Protein AF-X0TTW2-F1 (afdb_monomer_lite)

Foldseek 3Di:
DKEAPDVQKIKDKFQAKDWDDDPQKIKIARIKIKIWGWDWDDDPNDIFTKIKIKMKHFHQMDIDHDPPNPPFPWDKDDPDPRGIIIIIGIGGDDDDDDDPDDDYDDCPPPPNVVVSVVVPPPPPPPPPPPPPPPPPPPPPPPPPPPPPPDPDPVCVVPPDPDDDDDDDPDDDDDDDPPDDDDDDDDDDDPPDPDDDDDDDDDDDDDDDDDDDDDDDDDDDDDDPDPPPPDDDPVVVVVVVVVVVVVVVVVVVVVVVVVVPDDPDDD

Sequence (266 aa):
MSYQLSTGEHALVFEDGFSMSIVANRFSSNSAVVWLETVTTEYRGRVRIDYNATVYLQGEIRAERAKAAKATAVSESVIEEGESMVVRFAVTGEVFATADKREVADPRGLEIYQKASAAAAPVEPKFVVQPEALVPELEPEEIRPVVAKKPGLLERLFGPKKKKAPIEVAKAEKKVAVKKPKPAEKIIEPERKEARPEVVEPEEEVAVKRPGFIEKLFGVRKEKVEEKKAKPKKEVVRRRTEFVKAVERKRIEVARAEEKKPRFMY

Secondary structure (DSSP, 8-state):
-EEEEETTEEEEEESS-EEEEETTEEEEESEEEEEEEEEEEEETTEEEEEEEEEEEEESS-EEEE-TTGGGS-EEEEEEETTTEEEEEEEEES------S---B--GGGSHHHHHHHHHHS---------TT-----------------PPPTTTTTS---------------------PPPPPP----------PPP--PPP-------------S------------PPPHHHHHHHHHHHHHHHHHHHHHHHHHHHTS-----

Radius of gyration: 35.36 Å; chains: 1; bounding box: 60×78×104 Å

Organism: NCBI:txid412755

pLDDT: mean 77.94, std 18.51, range [40.47, 98.5]

Structure (mmCIF, N/CA/C/O backbone):
data_AF-X0TTW2-F1
#
_entry.id   AF-X0TTW2-F1
#
loop_
_atom_site.group_PDB
_atom_site.id
_atom_site.type_symbol
_atom_site.label_atom_id
_atom_site.label_alt_id
_atom_site.label_comp_id
_atom_site.label_asym_id
_atom_site.label_entity_id
_atom_site.label_seq_id
_atom_site.pdbx_PDB_ins_code
_atom_site.Cartn_x
_atom_site.Cartn_y
_atom_site.Cartn_z
_atom_site.occupancy
_atom_site.B_iso_or_equiv
_atom_site.auth_seq_id
_atom_site.auth_comp_id
_atom_site.auth_asym_id
_atom_site.auth_atom_id
_atom_site.pdbx_PDB_model_num
ATOM 1 N N . MET A 1 1 ? -6.433 -10.310 4.950 1.00 95.69 1 MET A N 1
ATOM 2 C CA . MET A 1 1 ? -6.555 -11.130 3.719 1.00 95.69 1 MET A CA 1
ATOM 3 C C . MET A 1 1 ? -5.482 -10.762 2.697 1.00 95.69 1 MET A C 1
ATOM 5 O O . MET A 1 1 ? -4.985 -9.643 2.729 1.00 95.69 1 MET A O 1
ATOM 9 N N . SER A 1 2 ? -5.123 -11.680 1.797 1.00 97.12 2 SER A N 1
ATOM 10 C CA . SER A 1 2 ? -4.218 -11.445 0.660 1.00 97.12 2 SER A CA 1
ATOM 11 C C . SER A 1 2 ? -4.804 -12.017 -0.629 1.00 97.12 2 SER A C 1
ATOM 13 O O . SER A 1 2 ? -5.237 -13.167 -0.625 1.00 97.12 2 SER A O 1
ATOM 15 N N . TYR A 1 3 ? -4.749 -11.271 -1.728 1.00 97.62 3 TYR A N 1
ATOM 16 C CA . TYR A 1 3 ? -5.270 -11.682 -3.030 1.00 97.62 3 TYR A CA 1
ATOM 17 C C . TYR A 1 3 ? -4.364 -11.203 -4.158 1.00 97.62 3 TYR A C 1
ATOM 19 O O . TYR A 1 3 ? -3.793 -10.117 -4.081 1.00 97.62 3 TYR A O 1
ATOM 27 N N . GLN A 1 4 ? -4.221 -12.006 -5.206 1.00 97.81 4 GLN A N 1
ATOM 28 C CA . GLN A 1 4 ? -3.487 -11.615 -6.403 1.00 97.81 4 GLN A CA 1
ATOM 29 C C . GLN A 1 4 ? -4.487 -11.107 -7.442 1.00 97.81 4 GLN A C 1
ATOM 31 O O . GLN A 1 4 ? -5.328 -11.869 -7.911 1.00 97.81 4 GLN A O 1
ATOM 36 N N . LEU A 1 5 ? -4.417 -9.817 -7.774 1.00 95.38 5 LEU A N 1
ATOM 37 C CA . LEU A 1 5 ? -5.342 -9.185 -8.719 1.00 95.38 5 LEU A CA 1
ATOM 38 C C . LEU A 1 5 ? -4.985 -9.532 -10.166 1.00 95.38 5 LEU A C 1
ATOM 40 O O . LEU A 1 5 ? -5.877 -9.780 -10.977 1.00 95.38 5 LEU A O 1
ATOM 44 N N . SER A 1 6 ? -3.687 -9.556 -10.466 1.00 95.44 6 SER A N 1
ATOM 45 C CA . SER A 1 6 ? -3.126 -9.895 -11.771 1.00 95.44 6 SER A CA 1
ATOM 46 C C . SER A 1 6 ? -1.660 -10.340 -11.620 1.00 95.44 6 SER A C 1
ATOM 48 O O . SER A 1 6 ? -1.149 -10.530 -10.510 1.00 95.44 6 SER A O 1
ATOM 50 N N . THR A 1 7 ? -0.952 -10.572 -12.725 1.00 95.06 7 THR A N 1
ATOM 51 C CA . THR A 1 7 ? 0.479 -10.899 -12.679 1.00 95.06 7 THR A CA 1
ATOM 52 C C . THR A 1 7 ? 1.281 -9.687 -12.206 1.00 95.06 7 THR A C 1
ATOM 54 O O . THR A 1 7 ? 1.415 -8.714 -12.935 1.00 95.06 7 THR A O 1
ATOM 57 N N . GLY A 1 8 ? 1.842 -9.768 -10.996 1.00 93.94 8 GLY A N 1
ATOM 58 C CA . GLY A 1 8 ? 2.633 -8.688 -10.400 1.00 93.94 8 GLY A CA 1
ATOM 59 C C . GLY A 1 8 ? 1.827 -7.715 -9.537 1.00 93.94 8 GLY A C 1
ATOM 60 O O . GLY A 1 8 ? 2.439 -6.876 -8.884 1.00 93.94 8 GLY A O 1
ATOM 61 N N . GLU A 1 9 ? 0.500 -7.850 -9.470 1.00 96.88 9 GLU A N 1
ATOM 62 C CA . GLU A 1 9 ? -0.359 -7.020 -8.621 1.00 96.88 9 GLU A CA 1
ATOM 63 C C . GLU A 1 9 ? -0.968 -7.823 -7.470 1.00 96.88 9 GLU A C 1
ATOM 65 O O . GLU A 1 9 ? -1.680 -8.815 -7.669 1.00 96.88 9 GLU A O 1
ATOM 70 N N . HIS A 1 10 ? -0.747 -7.349 -6.249 1.00 97.38 10 HIS A N 1
ATOM 71 C CA . HIS A 1 10 ? -1.259 -7.958 -5.029 1.00 97.38 10 HIS A CA 1
ATOM 72 C C . HIS A 1 10 ? -2.068 -6.952 -4.219 1.00 97.38 10 HIS A C 1
ATOM 74 O O . HIS A 1 10 ? -1.659 -5.807 -4.054 1.00 97.38 10 HIS A O 1
ATOM 80 N N . ALA A 1 11 ? -3.193 -7.403 -3.672 1.00 98.00 11 ALA A N 1
ATOM 81 C CA . ALA A 1 11 ? -3.989 -6.674 -2.698 1.00 98.00 11 ALA A CA 1
ATOM 82 C C . ALA A 1 11 ? -3.890 -7.356 -1.331 1.00 98.00 11 ALA A C 1
ATOM 84 O O . ALA A 1 11 ? -4.097 -8.566 -1.207 1.00 98.00 11 ALA A O 1
ATOM 85 N N . LEU A 1 12 ? -3.604 -6.576 -0.296 1.00 98.25 12 LEU A N 1
ATOM 86 C CA . LEU A 1 12 ? -3.624 -6.998 1.099 1.00 98.25 12 LEU A CA 1
ATOM 87 C C . LEU A 1 12 ? -4.662 -6.155 1.837 1.00 98.25 12 LEU A C 1
ATOM 89 O O . LEU A 1 12 ? -4.688 -4.937 1.689 1.00 98.25 12 LEU A O 1
ATOM 93 N N . VAL A 1 13 ? -5.507 -6.797 2.637 1.00 98.38 13 VAL A N 1
ATOM 94 C CA . VAL A 1 13 ? -6.531 -6.126 3.448 1.00 98.38 13 VAL A CA 1
ATOM 95 C C . VAL A 1 13 ? -6.287 -6.439 4.916 1.00 98.38 13 VAL A C 1
ATOM 97 O O . VAL A 1 13 ? -6.149 -7.610 5.284 1.00 98.38 13 VAL A O 1
ATOM 100 N N . PHE A 1 14 ? -6.244 -5.393 5.733 1.00 98.31 14 PHE A N 1
ATOM 101 C CA . PHE A 1 14 ? -6.059 -5.436 7.179 1.00 98.31 14 PHE A CA 1
ATOM 102 C C . PHE A 1 14 ? -7.273 -4.775 7.836 1.00 98.31 14 PHE A C 1
ATOM 104 O O . PHE A 1 14 ? -7.482 -3.578 7.660 1.00 98.31 14 PHE A O 1
ATOM 111 N N . GLU A 1 15 ? -8.084 -5.546 8.557 1.00 97.56 15 GLU A N 1
ATOM 112 C CA . GLU A 1 15 ? -9.345 -5.066 9.156 1.00 97.56 15 GLU A CA 1
ATOM 113 C C . GLU A 1 15 ? -9.190 -4.695 10.640 1.00 97.56 15 GLU A C 1
ATOM 115 O O . GLU A 1 15 ? -9.907 -3.828 11.128 1.00 97.56 15 GLU A O 1
ATOM 120 N N . ASP A 1 16 ? -8.207 -5.293 11.325 1.00 96.69 16 ASP A N 1
ATOM 121 C CA . ASP A 1 16 ? -8.027 -5.227 12.783 1.00 96.69 16 ASP A CA 1
ATOM 122 C C . ASP A 1 16 ? -6.699 -4.564 13.184 1.00 96.69 16 ASP A C 1
ATOM 124 O O . ASP A 1 16 ? -5.897 -5.086 13.960 1.00 96.69 16 ASP A O 1
ATOM 128 N N . GLY A 1 17 ? -6.452 -3.387 12.634 1.00 97.62 17 GLY A N 1
ATOM 129 C CA . GLY A 1 17 ? -5.263 -2.590 12.880 1.00 97.62 17 GLY A CA 1
ATOM 130 C C . GLY A 1 17 ? -4.224 -2.740 11.779 1.00 97.62 17 GLY A C 1
ATOM 131 O O . GLY A 1 17 ? -4.019 -3.799 11.186 1.00 97.62 17 GLY A O 1
ATOM 132 N N . PHE A 1 18 ? -3.534 -1.640 11.515 1.00 98.50 18 PHE A N 1
ATOM 133 C CA . PHE A 1 18 ? -2.452 -1.591 10.553 1.00 98.50 18 PHE A CA 1
ATOM 134 C C . PHE A 1 18 ? -1.364 -0.643 11.042 1.00 98.50 18 PHE A C 1
ATOM 136 O O . PHE A 1 18 ? -1.641 0.426 11.590 1.00 98.50 18 PHE A O 1
ATOM 143 N N . SER A 1 19 ? -0.108 -1.020 10.822 1.00 98.12 19 SER A N 1
ATOM 144 C CA . SER A 1 19 ? 1.019 -0.107 10.938 1.00 98.12 19 SER A CA 1
ATOM 145 C C . SER A 1 19 ? 2.020 -0.398 9.835 1.00 98.12 19 SER A C 1
ATOM 147 O O . SER A 1 19 ? 2.317 -1.554 9.546 1.00 98.12 19 SER A O 1
ATOM 149 N N . MET A 1 20 ? 2.560 0.661 9.242 1.00 97.06 20 MET A N 1
ATOM 150 C CA . MET A 1 20 ? 3.655 0.574 8.287 1.00 97.06 20 MET A CA 1
ATOM 151 C C . MET A 1 20 ? 4.749 1.569 8.635 1.00 97.06 20 MET A C 1
ATOM 153 O O . MET A 1 20 ? 4.483 2.648 9.170 1.00 97.06 20 MET A O 1
ATOM 157 N N . SER A 1 21 ? 5.972 1.211 8.267 1.00 95.50 21 SER A N 1
ATOM 158 C CA . SER A 1 21 ? 7.145 2.067 8.379 1.00 95.50 21 SER A CA 1
ATOM 159 C C . SER A 1 21 ? 7.838 2.123 7.027 1.00 95.50 21 SER A C 1
ATOM 161 O O . SER A 1 21 ? 8.146 1.088 6.441 1.00 95.50 21 SER A O 1
ATOM 163 N N . ILE A 1 22 ? 8.087 3.332 6.535 1.00 92.69 22 ILE A N 1
ATOM 164 C CA . ILE A 1 22 ? 8.769 3.590 5.267 1.00 92.69 22 ILE A CA 1
ATOM 165 C C . ILE A 1 22 ? 9.910 4.546 5.571 1.00 92.69 22 ILE A C 1
ATOM 167 O O . ILE A 1 22 ? 9.690 5.726 5.853 1.00 92.69 22 ILE A O 1
ATOM 171 N N . VAL A 1 23 ? 11.139 4.033 5.523 1.00 89.62 23 VAL A N 1
ATOM 172 C CA . VAL A 1 23 ? 12.340 4.776 5.925 1.00 89.62 23 VAL A CA 1
ATOM 173 C C . VAL A 1 23 ? 12.180 5.300 7.362 1.00 89.62 23 VAL A C 1
ATOM 175 O O . VAL A 1 23 ? 12.263 4.520 8.304 1.00 89.62 23 VAL A O 1
ATOM 178 N N . ALA A 1 24 ? 11.912 6.595 7.540 1.00 90.00 24 ALA A N 1
ATOM 179 C CA . ALA A 1 24 ? 11.732 7.248 8.835 1.00 90.00 24 ALA A CA 1
ATOM 180 C C . ALA A 1 24 ? 10.322 7.852 9.005 1.00 90.00 24 ALA A C 1
ATOM 182 O O . ALA A 1 24 ? 10.109 8.698 9.873 1.00 90.00 24 ALA A O 1
ATOM 183 N N . ASN A 1 25 ? 9.375 7.435 8.160 1.00 93.19 25 ASN A N 1
ATOM 184 C CA . ASN A 1 25 ? 7.958 7.750 8.285 1.00 93.19 25 ASN A CA 1
ATOM 185 C C . ASN A 1 25 ? 7.219 6.525 8.815 1.00 93.19 25 ASN A C 1
ATOM 187 O O .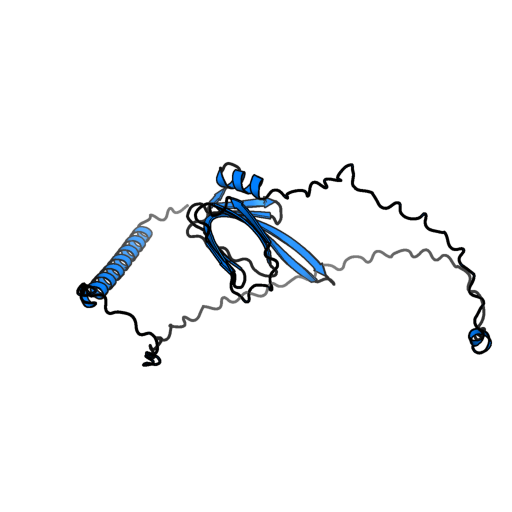 ASN A 1 25 ? 7.445 5.412 8.337 1.00 93.19 25 ASN A O 1
ATOM 191 N N . ARG A 1 26 ? 6.319 6.731 9.771 1.00 96.06 26 ARG A N 1
ATOM 192 C CA . ARG A 1 26 ? 5.462 5.682 10.315 1.00 96.06 26 ARG A CA 1
ATOM 193 C C . ARG A 1 26 ? 4.007 6.086 10.175 1.00 96.06 26 ARG A C 1
ATOM 195 O O . ARG A 1 26 ? 3.646 7.224 10.458 1.00 96.06 26 ARG A O 1
ATOM 202 N N . PHE A 1 27 ? 3.183 5.131 9.778 1.00 97.12 27 PHE A N 1
ATOM 203 C CA . PHE A 1 27 ? 1.742 5.289 9.688 1.00 97.12 27 PHE A CA 1
ATOM 204 C C . PHE A 1 27 ? 1.062 4.182 10.489 1.00 97.12 27 PHE A C 1
ATOM 206 O O . PHE A 1 27 ? 1.568 3.056 10.572 1.00 97.12 27 PHE A O 1
ATOM 213 N N . SER A 1 28 ? -0.084 4.495 11.077 1.00 98.12 28 SER A N 1
ATOM 214 C CA . SER A 1 28 ? -0.977 3.509 11.676 1.00 98.12 28 SER A CA 1
ATOM 215 C C . SER A 1 28 ? -2.433 3.898 11.483 1.00 98.12 28 SER A C 1
ATOM 217 O O . SER A 1 28 ? -2.742 5.088 11.433 1.00 98.12 28 SER A O 1
ATOM 219 N N . SER A 1 29 ? -3.305 2.899 11.408 1.00 98.44 29 SER A N 1
ATOM 220 C CA . SER A 1 29 ? -4.757 3.058 11.296 1.00 98.44 29 SER A CA 1
ATOM 221 C C . SER A 1 29 ? -5.487 1.849 11.886 1.00 98.44 29 SER A C 1
ATOM 223 O O . SER A 1 29 ? -4.871 0.822 12.186 1.00 98.44 29 SER A O 1
ATOM 225 N N . ASN A 1 30 ? -6.810 1.951 12.034 1.00 98.31 30 ASN A N 1
ATOM 226 C CA . ASN A 1 30 ? -7.651 0.816 12.423 1.00 98.31 30 ASN A CA 1
ATOM 227 C C . ASN A 1 30 ? -7.747 -0.221 11.312 1.00 98.31 30 ASN A C 1
ATOM 229 O O . ASN A 1 30 ? -7.915 -1.394 11.593 1.00 98.31 30 ASN A O 1
ATOM 233 N N . SER A 1 31 ? -7.676 0.199 10.056 1.00 98.31 31 SER A N 1
ATOM 234 C CA . SER A 1 31 ? -7.774 -0.711 8.925 1.00 98.31 31 SER A CA 1
ATOM 235 C C . SER A 1 31 ? -7.051 -0.134 7.716 1.00 98.31 31 SER A C 1
ATOM 237 O O . SER A 1 31 ? -6.813 1.080 7.637 1.00 98.31 31 SER A O 1
ATOM 239 N N . ALA A 1 32 ? -6.632 -1.007 6.807 1.00 98.50 32 ALA A N 1
ATOM 240 C CA . ALA A 1 32 ? -5.908 -0.609 5.615 1.00 98.50 32 ALA A CA 1
ATOM 241 C C . ALA A 1 32 ? -6.113 -1.569 4.445 1.00 98.50 32 ALA A C 1
ATOM 243 O O . ALA A 1 32 ? -6.292 -2.776 4.617 1.00 98.50 32 ALA A O 1
ATOM 244 N N . VAL A 1 33 ? -5.995 -1.020 3.240 1.00 98.50 33 VAL A N 1
ATOM 245 C CA . VAL A 1 33 ? -5.879 -1.778 1.994 1.00 98.50 33 VAL A CA 1
ATOM 246 C C . VAL A 1 33 ? -4.570 -1.386 1.333 1.00 98.50 33 VAL A C 1
ATOM 248 O O . VAL A 1 33 ? -4.307 -0.206 1.117 1.00 98.50 33 VAL A O 1
ATOM 251 N N . VAL A 1 34 ? -3.741 -2.375 1.027 1.00 98.25 34 VAL A N 1
ATOM 252 C CA . VAL A 1 34 ? -2.435 -2.197 0.397 1.00 98.25 34 VAL A CA 1
ATOM 253 C C . VAL A 1 34 ? -2.476 -2.848 -0.975 1.00 98.25 34 VAL A C 1
ATOM 255 O O . VAL A 1 34 ? -2.683 -4.055 -1.075 1.00 98.25 34 VAL A O 1
ATOM 258 N N . TRP A 1 35 ? -2.229 -2.068 -2.019 1.00 98.19 35 TRP A N 1
ATOM 259 C CA . TRP A 1 35 ? -1.921 -2.571 -3.350 1.00 98.19 35 TRP A CA 1
ATOM 260 C C . TRP A 1 35 ? -0.423 -2.496 -3.590 1.00 98.19 35 TRP A C 1
ATOM 262 O O . TRP A 1 35 ? 0.189 -1.447 -3.388 1.00 98.19 35 TRP A O 1
ATOM 272 N N . LEU A 1 36 ? 0.148 -3.612 -4.025 1.00 97.31 36 LEU A N 1
ATOM 273 C CA . LEU A 1 36 ? 1.534 -3.726 -4.453 1.00 97.31 36 LEU A CA 1
ATOM 274 C C . LEU A 1 36 ? 1.544 -4.077 -5.932 1.00 97.31 36 LEU A C 1
ATOM 276 O O . LEU A 1 36 ? 1.051 -5.137 -6.311 1.00 97.31 36 LEU A O 1
ATOM 280 N N . GLU A 1 37 ? 2.117 -3.202 -6.741 1.00 97.38 37 GLU A N 1
ATOM 281 C CA . GLU A 1 37 ? 2.370 -3.426 -8.159 1.00 97.38 37 GLU A CA 1
ATOM 282 C C . GLU A 1 37 ? 3.874 -3.639 -8.362 1.00 97.38 37 GLU A C 1
ATOM 284 O O . GLU A 1 37 ? 4.706 -2.838 -7.931 1.00 97.38 37 GLU A O 1
ATOM 289 N N . THR A 1 38 ? 4.218 -4.745 -9.009 1.00 96.56 38 THR A N 1
ATOM 290 C CA . THR A 1 38 ? 5.594 -5.123 -9.330 1.00 96.56 38 THR A CA 1
ATOM 291 C C . THR A 1 38 ? 6.017 -4.439 -10.622 1.00 96.56 38 THR A C 1
ATOM 293 O O . THR A 1 38 ? 5.489 -4.737 -11.692 1.00 96.56 38 THR A O 1
ATOM 296 N N . VAL A 1 39 ? 7.027 -3.578 -10.550 1.00 95.50 39 VAL A N 1
ATOM 297 C CA . VAL A 1 39 ? 7.613 -2.912 -11.714 1.00 95.50 39 VAL A CA 1
ATOM 298 C C . VAL A 1 39 ? 8.934 -3.589 -12.047 1.00 95.50 39 VAL A C 1
ATOM 300 O O . VAL A 1 39 ? 9.919 -3.478 -11.318 1.00 95.50 39 VAL A O 1
ATOM 303 N N . THR A 1 40 ? 8.967 -4.303 -13.169 1.00 94.81 40 THR A N 1
ATOM 304 C CA . THR A 1 40 ? 10.195 -4.939 -13.656 1.00 94.81 40 THR A CA 1
ATOM 305 C C . THR A 1 40 ? 10.880 -4.020 -14.658 1.00 94.81 40 THR A C 1
ATOM 307 O O . THR A 1 40 ? 10.318 -3.712 -15.707 1.00 94.81 40 THR A O 1
ATOM 310 N N . THR A 1 41 ? 12.101 -3.587 -14.353 1.00 94.00 41 THR A N 1
ATOM 311 C CA . THR A 1 41 ? 12.917 -2.770 -15.257 1.00 94.00 41 THR A CA 1
ATOM 312 C C . THR A 1 41 ? 14.148 -3.549 -15.702 1.00 94.00 41 THR A C 1
ATOM 314 O O . THR A 1 41 ? 14.854 -4.143 -14.891 1.00 94.00 41 THR A O 1
ATOM 317 N N . GLU A 1 42 ? 14.425 -3.564 -17.005 1.00 95.56 42 GLU A N 1
ATOM 318 C CA . GLU A 1 42 ? 15.664 -4.124 -17.540 1.00 95.56 42 GLU A CA 1
ATOM 319 C C . GLU A 1 42 ? 16.596 -2.988 -17.962 1.00 95.56 42 GLU A C 1
ATOM 321 O O . GLU A 1 42 ? 16.254 -2.155 -18.802 1.00 95.56 42 GLU A O 1
ATOM 326 N N . TYR A 1 43 ? 17.802 -2.956 -17.397 1.00 93.25 43 TYR A N 1
ATOM 327 C CA . TYR A 1 43 ? 18.824 -1.993 -17.783 1.00 93.25 43 TYR A CA 1
ATOM 328 C C . TYR A 1 43 ? 20.167 -2.685 -17.979 1.00 93.25 43 TYR A C 1
ATOM 330 O O . TYR A 1 43 ? 20.734 -3.265 -17.051 1.00 93.25 43 TYR A O 1
ATOM 338 N N . ARG A 1 44 ? 20.697 -2.606 -19.207 1.00 95.44 44 ARG A N 1
ATOM 339 C CA . ARG A 1 44 ? 21.975 -3.227 -19.605 1.00 95.44 44 ARG A CA 1
ATOM 340 C C . ARG A 1 44 ? 22.035 -4.731 -19.279 1.00 95.44 44 ARG A C 1
ATOM 342 O O . ARG A 1 44 ? 23.038 -5.206 -18.748 1.00 95.44 44 ARG A O 1
ATOM 349 N N . GLY A 1 45 ? 20.954 -5.460 -19.569 1.00 95.88 45 GLY A N 1
ATOM 350 C CA . GLY A 1 45 ? 20.855 -6.906 -19.329 1.00 95.88 45 GLY A CA 1
ATOM 351 C C . GLY A 1 45 ? 20.732 -7.299 -17.855 1.00 95.88 45 GLY A C 1
ATOM 352 O O . GLY A 1 45 ? 20.916 -8.464 -17.514 1.00 95.88 45 GLY A O 1
ATOM 353 N N . ARG A 1 46 ? 20.472 -6.337 -16.959 1.00 95.62 46 ARG A N 1
ATOM 354 C CA . ARG A 1 46 ? 20.156 -6.595 -15.552 1.00 95.62 46 ARG A CA 1
ATOM 355 C C . ARG A 1 46 ? 18.689 -6.293 -15.320 1.00 95.62 46 ARG A C 1
ATOM 357 O O . ARG A 1 46 ? 18.252 -5.172 -15.570 1.00 95.62 46 ARG A O 1
ATOM 364 N N . VAL A 1 47 ? 17.965 -7.288 -14.825 1.00 95.00 47 VAL A N 1
ATOM 365 C CA . VAL A 1 47 ? 16.574 -7.147 -14.401 1.00 95.00 47 VAL A CA 1
ATOM 366 C C . VAL A 1 47 ? 16.559 -6.657 -12.956 1.00 95.00 47 VAL A C 1
ATOM 368 O O . VAL A 1 47 ? 17.198 -7.252 -12.088 1.00 95.00 47 VAL A O 1
ATOM 371 N N . ARG A 1 48 ? 15.848 -5.561 -12.706 1.00 93.31 48 ARG A N 1
ATOM 372 C CA . ARG A 1 48 ? 15.565 -5.010 -11.383 1.00 93.31 48 ARG A CA 1
ATOM 373 C C . ARG A 1 48 ? 14.063 -5.080 -11.145 1.00 93.31 48 ARG A C 1
ATOM 375 O O . ARG A 1 48 ? 13.278 -4.759 -12.033 1.00 93.31 48 ARG A O 1
ATOM 382 N N . ILE A 1 49 ? 13.690 -5.495 -9.942 1.00 92.94 49 ILE A N 1
ATOM 383 C CA . ILE A 1 49 ? 12.307 -5.500 -9.481 1.00 92.94 49 ILE A CA 1
ATOM 384 C C . ILE A 1 49 ? 12.167 -4.365 -8.473 1.00 92.94 49 ILE A C 1
ATOM 386 O O . ILE A 1 49 ? 12.864 -4.347 -7.458 1.00 92.94 49 ILE A O 1
ATOM 390 N N . ASP A 1 50 ? 11.285 -3.430 -8.783 1.00 95.00 50 ASP A N 1
ATOM 391 C CA . ASP A 1 50 ? 10.856 -2.358 -7.898 1.00 95.00 50 ASP A CA 1
ATOM 392 C C . ASP A 1 50 ? 9.353 -2.524 -7.617 1.00 95.00 50 ASP A C 1
ATOM 394 O O . ASP A 1 50 ? 8.662 -3.290 -8.293 1.00 95.00 50 ASP A O 1
ATOM 398 N N . TYR A 1 51 ? 8.839 -1.822 -6.610 1.00 95.56 51 TYR A N 1
ATOM 399 C CA . TYR A 1 51 ? 7.437 -1.914 -6.210 1.00 95.56 51 TYR A CA 1
ATOM 400 C C . TYR A 1 51 ? 6.798 -0.534 -6.138 1.00 95.56 51 TYR A C 1
ATOM 402 O O . TYR A 1 51 ? 7.327 0.361 -5.476 1.00 95.56 51 TYR A O 1
ATOM 410 N N . ASN A 1 52 ? 5.624 -0.390 -6.743 1.00 96.38 52 ASN A N 1
ATOM 411 C CA . ASN A 1 52 ? 4.719 0.716 -6.465 1.00 96.38 52 ASN A CA 1
ATOM 412 C C . ASN A 1 52 ? 3.724 0.261 -5.399 1.00 96.38 52 ASN A C 1
ATOM 414 O O . ASN A 1 52 ? 2.980 -0.700 -5.596 1.00 96.38 52 ASN A O 1
ATOM 418 N N . ALA A 1 53 ? 3.707 0.952 -4.266 1.00 96.50 53 ALA A N 1
ATOM 419 C CA . ALA A 1 53 ? 2.767 0.697 -3.190 1.00 96.50 53 ALA A CA 1
ATOM 420 C C . ALA A 1 53 ? 1.728 1.819 -3.128 1.00 96.50 53 ALA A C 1
ATOM 422 O O . ALA A 1 53 ? 2.072 3.002 -3.055 1.00 96.50 53 ALA A O 1
ATOM 423 N N . THR A 1 54 ? 0.454 1.436 -3.119 1.00 97.62 54 THR A N 1
ATOM 424 C CA . THR A 1 54 ? -0.666 2.323 -2.790 1.00 97.62 54 THR A CA 1
ATOM 425 C C . THR A 1 54 ? -1.340 1.787 -1.541 1.00 97.62 54 THR A C 1
ATOM 427 O O . THR A 1 54 ? -1.748 0.632 -1.502 1.00 97.62 54 THR A O 1
ATOM 430 N N . VAL A 1 55 ? -1.447 2.612 -0.507 1.00 98.00 55 VAL A N 1
ATOM 431 C CA . VAL A 1 55 ? -1.999 2.229 0.790 1.00 98.00 55 VAL A CA 1
ATOM 432 C C . VAL A 1 55 ? -3.151 3.154 1.121 1.00 98.00 55 VAL A C 1
ATOM 434 O O . VAL A 1 55 ? -2.950 4.347 1.318 1.00 98.00 55 VAL A O 1
ATOM 437 N N . TYR A 1 56 ? -4.353 2.605 1.195 1.00 98.44 56 TYR A N 1
ATOM 438 C CA . TYR A 1 56 ? -5.506 3.282 1.766 1.00 98.44 56 TYR A CA 1
ATOM 439 C C . TYR A 1 56 ? -5.576 2.967 3.258 1.00 98.44 56 TYR A C 1
ATOM 441 O O . TYR A 1 56 ? -5.536 1.802 3.649 1.00 98.44 56 TYR A O 1
ATOM 449 N N . LEU A 1 57 ? -5.674 4.003 4.079 1.00 98.38 57 LEU A N 1
ATOM 450 C CA . LEU A 1 57 ? -5.788 3.935 5.529 1.00 98.38 57 LEU A CA 1
ATOM 451 C C . LEU A 1 57 ? -7.173 4.434 5.925 1.00 98.38 57 LEU A C 1
ATOM 453 O O . LEU A 1 57 ? -7.612 5.463 5.413 1.00 98.38 57 LEU A O 1
ATOM 457 N N . GLN A 1 58 ? -7.829 3.733 6.848 1.00 98.38 58 GLN A N 1
ATOM 458 C CA . GLN A 1 58 ? -9.138 4.114 7.370 1.00 98.38 58 GLN A CA 1
ATOM 459 C C . GLN A 1 58 ? -9.223 3.947 8.893 1.00 98.38 58 GLN A C 1
ATOM 461 O O . GLN A 1 58 ? -8.713 2.971 9.459 1.00 98.38 58 GLN A O 1
ATOM 466 N N . GLY A 1 59 ? -9.913 4.883 9.545 1.00 97.25 59 GLY A N 1
ATOM 467 C CA . GLY A 1 59 ? -10.103 4.949 10.993 1.00 97.25 59 GLY A CA 1
ATOM 468 C C . GLY A 1 59 ? -9.173 5.972 11.636 1.00 97.25 59 GLY A C 1
ATOM 469 O O . GLY A 1 59 ? -8.854 6.978 11.021 1.00 97.25 59 GLY A O 1
ATOM 470 N N . GLU A 1 60 ? -8.719 5.718 12.862 1.00 97.25 60 GLU A N 1
ATOM 471 C CA . GLU A 1 60 ? -7.833 6.621 13.598 1.00 97.25 60 GLU A CA 1
ATOM 472 C C . GLU A 1 60 ? -6.432 6.633 12.970 1.00 97.25 60 GLU A C 1
ATOM 474 O O . GLU A 1 60 ? -5.570 5.803 13.277 1.00 97.25 60 GLU A O 1
ATOM 479 N N . ILE A 1 61 ? -6.204 7.581 12.065 1.00 97.44 61 ILE A N 1
ATOM 480 C CA . ILE A 1 61 ? -4.938 7.696 11.348 1.00 97.44 61 ILE A CA 1
ATOM 481 C C . ILE A 1 61 ? -3.932 8.465 12.197 1.00 97.44 61 ILE A C 1
ATOM 483 O O . ILE A 1 61 ? -4.156 9.608 12.594 1.00 97.44 61 ILE A O 1
ATOM 487 N N . ARG A 1 62 ? -2.762 7.861 12.410 1.00 97.00 62 ARG A N 1
ATOM 488 C CA . ARG A 1 62 ? -1.597 8.545 12.983 1.00 97.00 62 ARG A CA 1
ATOM 489 C C . ARG A 1 62 ? -0.441 8.470 12.002 1.00 97.00 62 ARG A C 1
ATOM 491 O O . ARG A 1 62 ? -0.083 7.387 11.542 1.00 97.00 62 ARG A O 1
ATOM 498 N N . ALA A 1 63 ? 0.139 9.625 11.697 1.00 94.94 63 ALA A N 1
ATOM 499 C CA . ALA A 1 63 ? 1.296 9.753 10.824 1.00 94.94 63 ALA A CA 1
ATOM 500 C C . ALA A 1 63 ? 2.433 10.445 11.583 1.00 94.94 63 ALA A C 1
ATOM 502 O O . ALA A 1 63 ? 2.322 11.599 11.995 1.00 94.94 63 ALA A O 1
ATOM 503 N N . GLU A 1 64 ? 3.542 9.735 11.760 1.00 94.62 64 GLU A N 1
ATOM 504 C CA . GLU A 1 64 ? 4.765 10.255 12.360 1.00 94.62 64 GLU A CA 1
ATOM 505 C C . GLU A 1 64 ? 5.806 10.431 11.255 1.00 94.62 64 GLU A C 1
ATOM 507 O O . GLU A 1 64 ? 6.282 9.459 10.667 1.00 94.62 64 GLU A O 1
ATOM 512 N N . ARG A 1 65 ? 6.174 11.682 10.963 1.00 91.50 65 ARG A N 1
ATOM 513 C CA . ARG A 1 65 ? 7.212 12.003 9.977 1.00 91.50 65 ARG A CA 1
ATOM 514 C C . ARG A 1 65 ? 8.474 12.488 10.676 1.00 91.50 65 ARG A C 1
ATOM 516 O O . ARG A 1 65 ? 8.453 13.502 11.378 1.00 91.50 65 ARG A O 1
ATOM 523 N N . ALA A 1 66 ? 9.601 11.819 10.450 1.00 87.88 66 ALA A N 1
ATOM 524 C CA . ALA A 1 66 ? 10.879 12.324 10.935 1.00 87.88 66 ALA A CA 1
ATOM 525 C C . ALA A 1 66 ? 11.323 13.557 10.128 1.00 87.88 66 ALA A C 1
ATOM 527 O O . ALA A 1 66 ? 11.213 13.596 8.903 1.00 87.88 66 ALA A O 1
ATOM 528 N N . LYS A 1 67 ? 11.923 14.553 10.797 1.00 82.38 67 LYS A N 1
ATOM 529 C CA . LYS A 1 67 ? 12.445 15.776 10.146 1.00 82.38 67 LYS A CA 1
ATOM 530 C C . LYS A 1 67 ? 13.437 15.487 9.006 1.00 82.38 67 LYS A C 1
ATOM 532 O O . LYS A 1 67 ? 13.533 16.274 8.069 1.00 82.38 67 LYS A O 1
ATOM 537 N N . ALA A 1 68 ? 14.153 14.364 9.087 1.00 78.62 68 ALA A N 1
ATOM 538 C CA . ALA A 1 68 ? 15.132 13.922 8.095 1.00 78.62 68 ALA A CA 1
ATOM 539 C C . ALA A 1 68 ? 14.524 13.124 6.919 1.00 78.62 68 ALA A C 1
ATOM 541 O O . ALA A 1 68 ? 15.227 12.831 5.958 1.00 78.62 68 ALA A O 1
ATOM 542 N N . ALA A 1 69 ? 13.230 12.786 6.951 1.00 69.94 69 ALA A N 1
ATOM 543 C CA . ALA A 1 69 ? 12.601 11.861 6.002 1.00 69.94 69 ALA A CA 1
ATOM 544 C C . ALA A 1 69 ? 12.214 12.474 4.639 1.00 69.94 69 ALA A C 1
ATOM 546 O O . ALA A 1 69 ? 11.558 11.813 3.837 1.00 69.94 69 ALA A O 1
ATOM 547 N N . LYS A 1 70 ? 12.639 13.710 4.333 1.00 69.00 70 LYS A N 1
ATOM 548 C CA . LYS A 1 70 ? 12.319 14.399 3.063 1.00 69.00 70 LYS A CA 1
ATOM 549 C C . LYS A 1 70 ? 12.875 13.709 1.808 1.00 69.00 70 LYS A C 1
ATOM 551 O O . LYS A 1 70 ? 12.515 14.096 0.705 1.00 69.00 70 LYS A O 1
ATOM 556 N N . ALA A 1 71 ? 13.763 12.727 1.962 1.00 60.19 71 ALA A N 1
ATOM 557 C CA . ALA A 1 71 ? 14.470 12.095 0.851 1.00 60.19 71 ALA A CA 1
ATOM 558 C C . ALA A 1 71 ? 13.629 11.096 0.033 1.00 60.19 71 ALA A C 1
ATOM 560 O O . ALA A 1 71 ? 14.074 10.689 -1.036 1.00 60.19 71 ALA A O 1
ATOM 561 N N . THR A 1 72 ? 12.438 10.698 0.495 1.00 67.19 72 THR A N 1
ATOM 562 C CA . THR A 1 72 ? 11.637 9.665 -0.189 1.00 67.19 72 THR A CA 1
ATOM 563 C C . THR A 1 72 ? 10.392 10.281 -0.809 1.00 67.19 72 THR A C 1
ATOM 565 O O . THR A 1 72 ? 9.683 11.035 -0.143 1.00 67.19 72 THR A O 1
ATOM 568 N N . ALA A 1 73 ? 10.115 9.945 -2.070 1.00 83.38 73 ALA A N 1
ATOM 569 C CA . ALA A 1 73 ? 8.909 10.354 -2.784 1.00 83.38 73 ALA A CA 1
ATOM 570 C C . ALA A 1 73 ? 7.681 9.603 -2.236 1.00 83.38 73 ALA A C 1
ATOM 572 O O . ALA A 1 73 ? 7.187 8.653 -2.840 1.00 83.38 73 ALA A O 1
ATOM 573 N N . VAL A 1 74 ? 7.228 10.007 -1.050 1.00 91.56 74 VAL A N 1
ATOM 574 C CA . VAL A 1 74 ? 5.947 9.595 -0.476 1.00 91.56 74 VAL A CA 1
ATOM 575 C C . VAL A 1 74 ? 4.931 10.674 -0.827 1.00 91.56 74 VAL A C 1
ATOM 577 O O . VAL A 1 74 ? 5.097 11.836 -0.458 1.00 91.56 74 VAL A O 1
ATOM 580 N N . SER A 1 75 ? 3.897 10.296 -1.569 1.00 91.88 75 SER A N 1
ATOM 581 C CA . SER A 1 75 ? 2.752 11.143 -1.882 1.00 91.88 75 SER A CA 1
ATOM 582 C C . SER A 1 75 ? 1.602 10.770 -0.956 1.00 91.88 75 SER A C 1
ATOM 584 O O . SER A 1 75 ? 1.246 9.600 -0.841 1.00 91.88 75 SER A O 1
ATOM 586 N N . GLU A 1 76 ? 1.033 11.761 -0.281 1.00 92.94 76 GLU A N 1
ATOM 587 C CA . GLU A 1 76 ? -0.102 11.581 0.620 1.00 92.94 76 GLU A CA 1
ATOM 588 C C . GLU A 1 76 ? -1.277 12.407 0.106 1.00 92.94 76 GLU A C 1
ATOM 590 O O . GLU A 1 76 ? -1.125 13.581 -0.231 1.00 92.94 76 GLU A O 1
ATOM 595 N N . SER A 1 77 ? -2.448 11.784 0.044 1.00 92.50 77 SER A N 1
ATOM 596 C CA . SER A 1 77 ? -3.711 12.424 -0.295 1.00 92.50 77 SER A CA 1
ATOM 597 C C . SER A 1 77 ? -4.688 12.160 0.841 1.00 92.50 77 SER A C 1
ATOM 599 O O . SER A 1 77 ? -5.099 11.022 1.073 1.00 92.50 77 SER A O 1
ATOM 601 N N . VAL A 1 78 ? -5.001 13.214 1.592 1.00 93.62 78 VAL A N 1
ATOM 602 C CA . VAL A 1 78 ? -6.019 13.175 2.644 1.00 93.62 78 VAL A CA 1
ATOM 603 C C . VAL A 1 78 ? -7.379 13.272 1.965 1.00 93.62 78 VAL A C 1
ATOM 605 O O . VAL A 1 78 ? -7.611 14.207 1.199 1.00 93.62 78 VAL A O 1
ATOM 608 N N . ILE A 1 79 ? -8.243 12.292 2.217 1.00 91.38 79 ILE A N 1
ATOM 609 C CA . ILE A 1 79 ? -9.604 12.255 1.666 1.00 91.38 79 ILE A CA 1
ATOM 610 C C . ILE A 1 79 ? -10.555 12.873 2.680 1.00 91.38 79 ILE A C 1
ATOM 612 O O . ILE A 1 79 ? -11.290 13.799 2.353 1.00 91.38 79 ILE A O 1
ATOM 616 N N . GLU A 1 80 ? -10.468 12.399 3.921 1.00 90.31 80 GLU A N 1
ATOM 617 C CA . GLU A 1 80 ? -11.203 12.921 5.064 1.00 90.31 80 GLU A CA 1
ATOM 618 C C . GLU A 1 80 ? -10.245 13.054 6.245 1.00 90.31 80 GLU A C 1
ATOM 620 O O . GLU A 1 80 ? -9.548 12.103 6.615 1.00 90.31 80 GLU A O 1
ATOM 625 N N . GLU A 1 81 ? -10.151 14.265 6.793 1.00 86.50 81 GLU A N 1
ATOM 626 C CA . GLU A 1 81 ? -9.141 14.608 7.789 1.00 86.50 81 GLU A CA 1
ATOM 627 C C . GLU A 1 81 ? -9.279 13.733 9.041 1.00 86.50 81 GLU A C 1
ATOM 629 O O . GLU A 1 81 ? -10.293 13.752 9.728 1.00 86.50 81 GLU A O 1
ATOM 634 N N . GLY A 1 82 ? -8.236 12.951 9.331 1.00 84.88 82 GLY A N 1
ATOM 635 C CA . GLY A 1 82 ? -8.189 12.065 10.494 1.00 84.88 82 GLY A CA 1
ATOM 636 C C . GLY A 1 82 ? -8.924 10.731 10.338 1.00 84.88 82 GLY A C 1
ATOM 637 O O . GLY A 1 82 ? -8.725 9.871 11.192 1.00 84.88 82 GLY A O 1
ATOM 638 N N . GLU A 1 83 ? -9.690 10.528 9.261 1.00 94.19 83 GLU A N 1
ATOM 639 C CA . GLU A 1 83 ? -10.496 9.314 9.055 1.00 94.19 83 GLU A CA 1
ATOM 640 C C . GLU A 1 83 ? -10.051 8.467 7.863 1.00 94.19 83 GLU A C 1
ATOM 642 O O . GLU A 1 83 ? -10.079 7.236 7.943 1.00 94.19 83 GLU A O 1
ATOM 647 N N . SER A 1 84 ? -9.650 9.093 6.749 1.00 96.88 84 SER A N 1
ATOM 648 C CA . SER A 1 84 ? -9.205 8.364 5.559 1.00 96.88 84 SER A CA 1
ATOM 649 C C . SER A 1 84 ? -8.083 9.068 4.791 1.00 96.88 84 SER A C 1
ATOM 651 O O . SER A 1 84 ? -8.083 10.282 4.570 1.00 96.88 84 SER A O 1
ATOM 653 N N . MET A 1 85 ? -7.090 8.286 4.364 1.00 97.00 85 MET A N 1
ATOM 654 C CA . MET A 1 85 ? -5.910 8.786 3.653 1.00 97.00 85 MET A CA 1
ATOM 655 C C . MET A 1 85 ? -5.389 7.748 2.665 1.00 97.00 85 MET A C 1
ATOM 657 O O . MET A 1 85 ? -5.368 6.556 2.960 1.00 97.00 85 MET A O 1
ATOM 661 N N . VAL A 1 86 ? -4.896 8.207 1.515 1.00 97.44 86 VAL A N 1
ATOM 662 C CA . VAL A 1 86 ? -4.141 7.386 0.564 1.00 97.44 86 VAL A CA 1
ATOM 663 C C . VAL A 1 86 ? -2.675 7.795 0.591 1.00 97.44 86 VAL A C 1
ATOM 665 O O . VAL A 1 86 ? -2.339 8.967 0.435 1.00 97.44 86 VAL A O 1
ATOM 668 N N . VAL A 1 87 ? -1.795 6.813 0.746 1.00 96.44 87 VAL A N 1
ATOM 669 C CA . VAL A 1 87 ? -0.341 6.966 0.711 1.00 96.44 87 VAL A CA 1
ATOM 670 C C . VAL A 1 87 ? 0.194 6.204 -0.494 1.00 96.44 87 VAL A C 1
ATOM 672 O O . VAL A 1 87 ? -0.056 5.010 -0.636 1.00 96.44 87 VAL A O 1
ATOM 675 N N . ARG A 1 88 ? 0.931 6.881 -1.372 1.00 96.12 88 ARG A N 1
ATOM 676 C CA . ARG A 1 88 ? 1.559 6.296 -2.561 1.00 96.12 88 ARG A CA 1
ATOM 677 C C . ARG A 1 88 ? 3.062 6.471 -2.481 1.00 96.12 88 ARG A C 1
ATOM 679 O O . ARG A 1 88 ? 3.541 7.566 -2.188 1.00 96.12 88 ARG A O 1
ATOM 686 N N . PHE A 1 89 ? 3.810 5.415 -2.748 1.00 94.88 89 PHE A N 1
ATOM 687 C CA . PHE A 1 89 ? 5.266 5.469 -2.744 1.00 94.88 89 PHE A CA 1
ATOM 688 C C . PHE A 1 89 ? 5.850 4.351 -3.603 1.00 94.88 89 PHE A C 1
ATOM 690 O O . PHE A 1 89 ? 5.261 3.281 -3.738 1.00 94.88 89 PHE A O 1
ATOM 697 N N . ALA A 1 90 ? 7.025 4.606 -4.170 1.00 94.75 90 ALA A N 1
ATOM 698 C CA . ALA A 1 90 ? 7.818 3.590 -4.846 1.00 94.75 90 ALA A CA 1
ATOM 699 C C . ALA A 1 90 ? 8.936 3.113 -3.913 1.00 94.75 90 ALA A C 1
ATOM 701 O O . ALA A 1 90 ? 9.621 3.929 -3.288 1.00 94.75 90 ALA A O 1
ATOM 702 N N . VAL A 1 91 ? 9.131 1.799 -3.823 1.00 92.44 91 VAL A N 1
ATOM 703 C CA . VAL A 1 91 ? 10.218 1.180 -3.060 1.00 92.44 91 VAL A CA 1
ATOM 704 C C . VAL A 1 91 ? 11.090 0.385 -4.001 1.00 92.44 91 VAL A C 1
ATOM 706 O O . VAL A 1 91 ? 10.613 -0.434 -4.782 1.00 92.44 91 VAL A O 1
ATOM 709 N N . THR A 1 92 ? 12.393 0.590 -3.871 1.00 91.25 92 THR A N 1
ATOM 710 C CA . THR A 1 92 ? 13.370 -0.289 -4.494 1.00 91.25 92 THR A CA 1
ATOM 711 C C . THR A 1 92 ? 13.911 -1.256 -3.453 1.00 91.25 92 THR A C 1
ATOM 713 O O . THR A 1 92 ? 14.434 -0.802 -2.433 1.00 91.25 92 THR A O 1
ATOM 716 N N . GLY A 1 93 ? 13.817 -2.559 -3.703 1.00 87.19 93 GLY A N 1
ATOM 717 C CA . GLY A 1 93 ? 14.225 -3.590 -2.748 1.00 87.19 93 GLY A CA 1
ATOM 718 C C . GLY A 1 93 ? 13.042 -4.410 -2.249 1.00 87.19 93 GLY A C 1
ATOM 719 O O . GLY A 1 93 ? 12.155 -4.745 -3.024 1.00 87.19 93 GLY A O 1
ATOM 720 N N . GLU A 1 94 ? 13.054 -4.771 -0.970 1.00 88.19 94 GLU A N 1
ATOM 721 C CA . GLU A 1 94 ? 12.124 -5.748 -0.401 1.00 88.19 94 GLU A CA 1
ATOM 722 C C . GLU A 1 94 ? 10.982 -5.076 0.367 1.00 88.19 94 GLU A C 1
ATOM 724 O O . GLU A 1 94 ? 11.177 -4.092 1.084 1.00 88.19 94 GLU A O 1
ATOM 729 N N . VAL A 1 95 ? 9.781 -5.640 0.234 1.00 92.62 95 VAL A N 1
ATOM 730 C CA . VAL A 1 95 ? 8.601 -5.265 1.015 1.00 92.62 95 VAL A CA 1
ATOM 731 C C . VAL A 1 95 ? 8.292 -6.408 1.971 1.00 92.62 95 VAL A C 1
ATOM 733 O O . VAL A 1 95 ? 8.038 -7.534 1.545 1.00 92.62 95 VAL A O 1
ATOM 736 N N . PHE A 1 96 ? 8.297 -6.114 3.268 1.00 94.69 96 PHE A N 1
ATOM 737 C CA . PHE A 1 96 ? 7.984 -7.088 4.308 1.00 94.69 96 PHE A CA 1
ATOM 738 C C . PHE A 1 96 ? 6.581 -6.834 4.848 1.00 94.69 96 PHE A C 1
ATOM 740 O O . PHE A 1 96 ? 6.265 -5.725 5.274 1.00 94.69 96 PHE A O 1
ATOM 747 N N . ALA A 1 97 ? 5.755 -7.877 4.855 1.00 94.94 97 ALA A N 1
ATOM 748 C CA . ALA A 1 97 ? 4.426 -7.848 5.446 1.00 94.94 97 ALA A CA 1
ATOM 749 C C . ALA A 1 97 ? 4.307 -8.963 6.485 1.00 94.94 97 ALA A C 1
ATOM 751 O O . ALA A 1 97 ? 4.582 -10.130 6.197 1.00 94.94 97 ALA A O 1
ATOM 752 N N . THR A 1 98 ? 3.882 -8.600 7.690 1.00 96.44 98 THR A N 1
ATOM 753 C CA . THR A 1 98 ? 3.574 -9.532 8.775 1.00 96.44 98 THR A CA 1
ATOM 754 C C . THR A 1 98 ? 2.121 -9.348 9.196 1.00 96.44 98 THR A C 1
ATOM 756 O O . THR A 1 98 ? 1.568 -8.253 9.112 1.00 96.44 98 THR A O 1
ATOM 759 N N . ALA A 1 99 ? 1.481 -10.439 9.606 1.00 96.94 99 ALA A N 1
ATOM 760 C CA . ALA A 1 99 ? 0.121 -10.432 10.127 1.00 96.94 99 ALA A CA 1
ATOM 761 C C . ALA A 1 99 ? -0.056 -11.605 11.091 1.00 96.94 99 ALA A C 1
ATOM 763 O O . ALA A 1 99 ? 0.543 -12.663 10.887 1.00 96.94 99 ALA A O 1
ATOM 764 N N . ASP A 1 100 ? -0.914 -11.438 12.097 1.00 97.06 100 ASP A N 1
ATOM 765 C CA . ASP A 1 100 ? -1.240 -12.511 13.045 1.00 97.06 100 ASP A CA 1
ATOM 766 C C . ASP A 1 100 ? -1.970 -13.673 12.360 1.00 97.06 100 ASP A C 1
ATOM 768 O O . ASP A 1 100 ? -1.791 -14.839 12.713 1.00 97.06 100 ASP A O 1
ATOM 772 N N . LYS A 1 101 ? -2.798 -13.352 11.360 1.00 97.00 101 LYS A N 1
ATOM 773 C CA . LYS A 1 101 ? -3.534 -14.315 10.542 1.00 97.00 101 LYS A CA 1
ATOM 774 C C . LYS A 1 101 ? -3.456 -13.928 9.076 1.00 97.00 101 LYS A C 1
ATOM 776 O O . LYS A 1 101 ? -3.547 -12.754 8.718 1.00 97.00 101 LYS A O 1
ATOM 781 N N . ARG A 1 102 ? -3.333 -14.939 8.218 1.00 97.31 102 ARG A N 1
ATOM 782 C CA . ARG A 1 102 ? -3.368 -14.782 6.766 1.00 97.31 102 ARG A CA 1
ATOM 783 C C . ARG A 1 102 ? -4.461 -15.658 6.181 1.00 97.31 102 ARG A C 1
ATOM 785 O O . ARG A 1 102 ? -4.450 -16.871 6.354 1.00 97.31 102 ARG A O 1
ATOM 792 N N . GLU A 1 103 ? -5.332 -15.023 5.418 1.00 97.38 103 GLU A N 1
ATOM 793 C CA . GLU A 1 103 ? -6.382 -15.668 4.636 1.00 97.38 103 GLU A CA 1
ATOM 794 C C . GLU A 1 103 ? -6.232 -15.256 3.174 1.00 97.38 103 GLU A C 1
ATOM 796 O O . GLU A 1 103 ? -5.906 -14.099 2.889 1.00 97.38 103 GLU A O 1
ATOM 801 N N . VAL A 1 104 ? -6.437 -16.198 2.253 1.00 98.12 104 VAL A N 1
ATOM 802 C CA . VAL A 1 104 ? -6.389 -15.953 0.808 1.00 98.12 104 VAL A CA 1
ATOM 803 C C . VAL A 1 104 ? -7.818 -15.970 0.278 1.00 98.12 104 VAL A C 1
ATOM 805 O O . VAL A 1 104 ? -8.426 -17.032 0.196 1.00 98.12 104 VAL A O 1
ATOM 808 N N . ALA A 1 105 ? -8.359 -14.795 -0.035 1.00 97.56 105 ALA A N 1
ATOM 809 C CA . ALA A 1 105 ? -9.740 -14.607 -0.478 1.00 97.56 105 ALA A CA 1
ATOM 810 C C . ALA A 1 105 ? -9.851 -13.326 -1.315 1.00 97.56 105 ALA A C 1
ATOM 812 O O . ALA A 1 105 ? -9.036 -12.422 -1.139 1.00 97.56 105 ALA A O 1
ATOM 813 N N . ASP A 1 106 ? -10.839 -13.251 -2.210 1.00 97.69 106 ASP A N 1
ATOM 814 C CA . ASP A 1 106 ? -11.089 -12.056 -3.026 1.00 97.69 106 ASP A CA 1
ATOM 815 C C . ASP A 1 106 ? -11.662 -10.914 -2.158 1.00 97.69 106 ASP A C 1
ATOM 817 O O . ASP A 1 106 ? -12.756 -11.061 -1.605 1.00 97.69 106 ASP A O 1
ATOM 821 N N . PRO A 1 107 ? -10.963 -9.769 -2.029 1.00 97.62 107 PRO A N 1
ATOM 822 C CA . PRO A 1 107 ? -11.401 -8.668 -1.183 1.00 97.62 107 PRO A CA 1
ATOM 823 C C . PRO A 1 107 ? -12.461 -7.772 -1.838 1.00 97.62 107 PRO A C 1
ATOM 825 O O . PRO A 1 107 ? -12.977 -6.884 -1.167 1.00 97.62 107 PRO A O 1
ATOM 828 N N . ARG A 1 108 ? -12.804 -7.952 -3.124 1.00 97.25 108 ARG A N 1
ATOM 829 C CA . ARG A 1 108 ? -13.699 -7.035 -3.869 1.00 97.25 108 ARG A CA 1
ATOM 830 C C . ARG A 1 108 ? -15.111 -6.920 -3.282 1.00 97.25 108 ARG A C 1
ATOM 832 O O . ARG A 1 108 ? -15.786 -5.912 -3.497 1.00 97.25 108 ARG A O 1
ATOM 839 N N . GLY A 1 109 ? -15.550 -7.933 -2.536 1.00 97.06 109 GLY A N 1
ATOM 840 C CA . GLY A 1 109 ? -16.825 -7.925 -1.814 1.00 97.06 109 GLY A CA 1
ATOM 841 C C . GLY A 1 109 ? -16.814 -7.130 -0.503 1.00 97.06 109 GLY A C 1
ATOM 842 O O . GLY A 1 109 ? -17.879 -6.894 0.056 1.00 97.06 109 GLY A O 1
ATOM 843 N N . LEU A 1 110 ? -15.643 -6.720 -0.005 1.00 97.38 110 LEU A N 1
ATOM 844 C CA . LEU A 1 110 ? -15.512 -6.009 1.266 1.00 97.38 110 LEU A CA 1
ATOM 845 C C . LEU A 1 110 ? -15.754 -4.507 1.084 1.00 97.38 110 LEU A C 1
ATOM 847 O O . LEU A 1 110 ? -15.199 -3.879 0.179 1.00 97.38 110 LEU A O 1
ATOM 851 N N . GLU A 1 111 ? -16.511 -3.901 2.000 1.00 97.69 111 GLU A N 1
ATOM 852 C CA . GLU A 1 111 ? -16.810 -2.462 1.965 1.00 97.69 111 GLU A CA 1
ATOM 853 C C . GLU A 1 111 ? -15.544 -1.600 2.012 1.00 97.69 111 GLU A C 1
ATOM 855 O O . GLU A 1 111 ? -15.423 -0.621 1.273 1.00 97.69 111 GLU A O 1
ATOM 860 N N . ILE A 1 112 ? -14.578 -1.977 2.856 1.00 97.62 112 ILE A N 1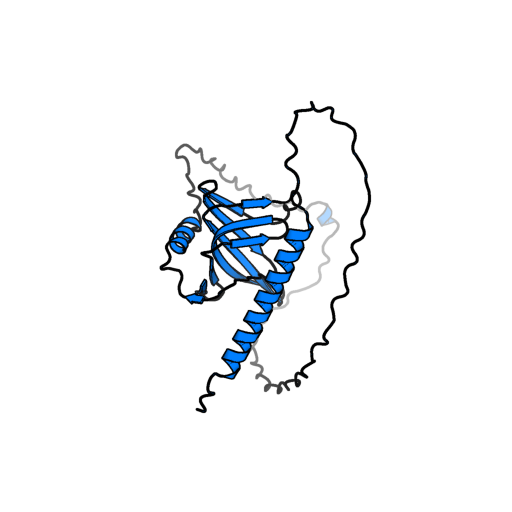
ATOM 861 C CA . ILE A 1 112 ? -13.301 -1.268 2.965 1.00 97.62 112 ILE A CA 1
ATOM 862 C C . ILE A 1 112 ? -12.554 -1.265 1.632 1.00 97.62 112 ILE A C 1
ATOM 864 O O . ILE A 1 112 ? -12.036 -0.230 1.227 1.00 97.62 112 ILE A O 1
ATOM 868 N N . TYR A 1 113 ? -12.549 -2.388 0.910 1.00 98.00 113 TYR A N 1
ATOM 869 C CA . TYR A 1 113 ? -11.880 -2.491 -0.381 1.00 98.00 113 TYR A CA 1
ATOM 870 C C . TYR A 1 113 ? -12.556 -1.612 -1.434 1.00 98.00 113 TYR A C 1
ATOM 872 O O . TYR A 1 113 ? -11.874 -0.942 -2.206 1.00 98.00 113 TYR A O 1
ATOM 880 N N . GLN A 1 114 ? -13.889 -1.561 -1.446 1.00 97.88 114 GLN A N 1
ATOM 881 C CA . GLN A 1 114 ? -14.639 -0.709 -2.371 1.00 97.88 114 GLN A CA 1
ATOM 882 C C . GLN A 1 114 ? -14.357 0.774 -2.121 1.00 97.88 114 GLN A C 1
ATOM 884 O O . GLN A 1 114 ? -13.988 1.487 -3.058 1.00 97.88 114 GLN A O 1
ATOM 889 N N . LYS A 1 115 ? -14.433 1.220 -0.859 1.00 97.31 115 LYS A N 1
ATOM 890 C CA . LYS A 1 115 ? -14.075 2.591 -0.456 1.00 97.31 115 LYS A CA 1
ATOM 891 C C . LYS A 1 115 ? -12.646 2.924 -0.860 1.00 97.31 115 LYS A C 1
ATOM 893 O O . LYS A 1 115 ? -12.405 3.938 -1.509 1.00 97.31 115 LYS A O 1
ATOM 898 N N . ALA A 1 116 ? -11.724 2.019 -0.551 1.00 97.31 116 ALA A N 1
ATOM 899 C CA . ALA A 1 116 ? -10.326 2.156 -0.896 1.00 97.31 116 ALA A CA 1
ATOM 900 C C . ALA A 1 116 ? -10.132 2.268 -2.419 1.00 97.31 116 ALA A C 1
ATOM 902 O O . ALA A 1 116 ? -9.354 3.099 -2.873 1.00 97.31 116 ALA A O 1
ATOM 903 N N . SER A 1 117 ? -10.824 1.455 -3.222 1.00 96.88 117 SER A N 1
ATOM 904 C CA . SER A 1 117 ? -10.691 1.466 -4.685 1.00 96.88 117 SER A CA 1
ATOM 905 C C . SER A 1 117 ? -11.194 2.770 -5.309 1.00 96.88 117 SER A C 1
ATOM 907 O O . SER A 1 117 ? -10.549 3.307 -6.208 1.00 96.88 117 SER A O 1
ATOM 909 N N . ALA A 1 118 ? -12.289 3.327 -4.782 1.00 95.88 118 ALA A N 1
ATOM 910 C CA . ALA A 1 118 ? -12.808 4.627 -5.197 1.00 95.88 118 ALA A CA 1
ATOM 911 C C . ALA A 1 118 ? -11.847 5.764 -4.811 1.00 95.88 118 ALA A C 1
ATOM 913 O O . ALA A 1 118 ? -11.594 6.665 -5.605 1.00 95.88 118 ALA A O 1
ATOM 914 N N . ALA A 1 119 ? -11.269 5.681 -3.614 1.00 95.44 119 ALA A N 1
ATOM 915 C CA . ALA A 1 119 ? -10.280 6.610 -3.080 1.00 95.44 119 ALA A CA 1
ATOM 916 C C . ALA A 1 119 ? -8.928 6.577 -3.819 1.00 95.44 119 ALA A C 1
ATOM 918 O O . ALA A 1 119 ? -8.275 7.603 -4.007 1.00 95.44 119 ALA A O 1
ATOM 919 N N . ALA A 1 120 ? -8.481 5.385 -4.212 1.00 94.12 120 ALA A N 1
ATOM 920 C CA . ALA A 1 120 ? -7.202 5.159 -4.875 1.00 94.12 120 ALA A CA 1
ATOM 921 C C . ALA A 1 120 ? -7.260 5.398 -6.390 1.00 94.12 120 ALA A C 1
ATOM 923 O O . ALA A 1 120 ? -6.202 5.462 -7.029 1.00 94.12 120 ALA A O 1
ATOM 924 N N . ALA A 1 121 ? -8.456 5.560 -6.965 1.00 91.94 121 ALA A N 1
ATOM 925 C CA . ALA A 1 121 ? -8.609 5.914 -8.367 1.00 91.94 121 ALA A CA 1
ATOM 926 C C . ALA A 1 121 ? -7.732 7.140 -8.684 1.00 91.94 121 ALA A C 1
ATOM 928 O O . ALA A 1 121 ? -7.710 8.103 -7.909 1.00 91.94 121 ALA A O 1
ATOM 929 N N . PRO A 1 122 ? -6.929 7.104 -9.762 1.00 79.44 122 PRO A N 1
ATOM 930 C CA . PRO A 1 122 ? -6.172 8.274 -10.162 1.00 79.44 122 PRO A CA 1
ATOM 931 C C . PRO A 1 122 ? -7.165 9.411 -10.389 1.00 79.44 122 PRO A C 1
ATOM 933 O O . PRO A 1 122 ? -8.087 9.293 -11.194 1.00 79.44 122 PRO A O 1
ATOM 936 N N . VAL A 1 123 ? -6.991 10.508 -9.652 1.00 74.44 123 VAL A N 1
ATOM 937 C CA . VAL A 1 123 ? -7.689 11.748 -9.967 1.00 74.44 123 VAL A CA 1
ATOM 938 C C . VAL A 1 123 ? -7.074 12.211 -11.275 1.00 74.44 123 VAL A C 1
ATOM 940 O O . VAL A 1 123 ? -5.998 12.808 -11.275 1.00 74.44 123 VAL A O 1
ATOM 943 N N . GLU A 1 124 ? -7.701 11.854 -12.396 1.00 69.50 124 GLU A N 1
ATOM 944 C CA . GLU A 1 124 ? -7.328 12.434 -13.675 1.00 69.50 124 GLU A CA 1
ATOM 945 C C . GLU A 1 124 ? -7.384 13.950 -13.486 1.00 69.50 124 GLU A C 1
ATOM 947 O O . GLU A 1 124 ? -8.435 14.473 -13.087 1.00 69.50 124 GLU A O 1
ATOM 952 N N . PRO A 1 125 ? -6.264 14.668 -13.678 1.00 65.75 125 PRO A N 1
ATOM 953 C CA . PRO A 1 125 ? -6.294 16.110 -13.605 1.00 65.75 125 PRO A CA 1
ATOM 954 C C . PRO A 1 125 ? -7.250 16.562 -14.702 1.00 65.75 125 PRO A C 1
ATOM 956 O O . PRO A 1 125 ? -6.922 16.515 -15.887 1.00 65.75 125 PRO A O 1
ATOM 959 N N . LYS A 1 126 ? -8.465 16.962 -14.316 1.00 70.81 126 LYS A N 1
ATOM 960 C CA . LYS A 1 126 ? -9.382 17.619 -15.237 1.00 70.81 126 LYS A CA 1
ATOM 961 C C . LYS A 1 126 ? -8.689 18.907 -15.632 1.00 70.81 126 LYS A C 1
ATOM 963 O O . LYS A 1 126 ? -8.621 19.850 -14.847 1.00 70.81 126 LYS A O 1
ATOM 968 N N . PHE A 1 127 ? -8.112 18.908 -16.824 1.00 70.94 127 PHE A N 1
ATOM 969 C CA . PHE A 1 127 ? -7.520 20.094 -17.401 1.00 70.94 127 PHE A CA 1
ATOM 970 C C . PHE A 1 127 ? -8.666 21.048 -17.732 1.00 70.94 127 PHE A C 1
ATOM 972 O O . PHE A 1 127 ? -9.286 20.967 -18.790 1.00 70.94 127 PHE A O 1
ATOM 979 N N . VAL A 1 128 ? -9.023 21.895 -16.767 1.00 79.88 128 VAL A N 1
ATOM 980 C CA . VAL A 1 128 ? -10.023 22.938 -16.966 1.00 79.88 128 VAL A CA 1
ATOM 981 C C . VAL A 1 128 ? -9.320 24.085 -17.674 1.00 79.88 128 VAL A C 1
ATOM 983 O O . VAL A 1 128 ? -8.722 24.951 -17.037 1.00 79.88 128 VAL A O 1
ATOM 986 N N . VAL A 1 129 ? -9.365 24.075 -19.007 1.00 79.44 129 VAL A N 1
ATOM 987 C CA . VAL A 1 129 ? -9.070 25.281 -19.785 1.00 79.44 129 VAL A CA 1
ATOM 988 C C . VAL A 1 129 ? -10.159 26.280 -19.433 1.00 79.44 129 VAL A C 1
ATOM 990 O O . VAL A 1 129 ? -11.330 26.053 -19.740 1.00 79.44 129 VAL A O 1
ATOM 993 N N . GLN A 1 130 ? -9.800 27.357 -18.737 1.00 81.38 130 GLN A N 1
ATOM 994 C CA . GLN A 1 130 ? -10.743 28.452 -18.554 1.00 81.38 130 GLN A CA 1
ATOM 995 C C . GLN A 1 130 ? -11.067 28.999 -19.950 1.00 81.38 130 GLN A C 1
ATOM 997 O O . GLN A 1 130 ? -10.134 29.256 -20.709 1.00 81.38 130 GLN A O 1
ATOM 1002 N N . PRO A 1 131 ? -12.345 29.164 -20.324 1.00 77.94 131 PRO A N 1
ATOM 1003 C CA . PRO A 1 131 ? -12.713 29.642 -21.659 1.00 77.94 131 PRO A CA 1
ATOM 1004 C C . PRO A 1 131 ? -12.144 31.037 -21.975 1.00 77.94 131 PRO A C 1
ATOM 1006 O O . PRO A 1 131 ? -12.021 31.397 -23.139 1.00 77.94 131 PRO A O 1
ATOM 1009 N N . GLU A 1 132 ? -11.755 31.796 -20.947 1.00 81.94 132 GLU A N 1
ATOM 1010 C CA . GLU A 1 132 ? -11.113 33.114 -21.039 1.00 81.94 132 GLU A CA 1
ATOM 1011 C C . GLU A 1 132 ? -9.578 33.059 -20.954 1.00 81.94 132 GLU A C 1
ATOM 1013 O O . GLU A 1 132 ? -8.919 34.098 -20.986 1.00 81.94 132 GLU A O 1
ATOM 1018 N N . ALA A 1 133 ? -8.980 31.869 -20.825 1.00 80.19 133 ALA A N 1
ATOM 1019 C CA . ALA A 1 133 ? -7.533 31.734 -20.856 1.00 80.19 133 ALA A CA 1
ATOM 1020 C C . ALA A 1 133 ? -7.041 32.145 -22.248 1.00 80.19 133 ALA A C 1
ATOM 1022 O O . ALA A 1 133 ? -7.222 31.417 -23.224 1.00 80.19 133 ALA A O 1
ATOM 1023 N N . LEU A 1 134 ? -6.427 33.327 -22.324 1.00 75.06 134 LEU A N 1
ATOM 1024 C CA . LEU A 1 134 ? -5.736 33.816 -23.509 1.00 75.06 134 LEU A CA 1
ATOM 1025 C C . LEU A 1 134 ? -4.613 32.828 -23.828 1.00 75.06 134 LEU A C 1
ATOM 1027 O O . LEU A 1 134 ? -3.543 32.872 -23.220 1.00 75.06 134 LEU A O 1
ATOM 1031 N N . VAL A 1 135 ? -4.880 31.896 -24.744 1.00 81.31 135 VAL A N 1
ATOM 1032 C CA . VAL A 1 135 ? -3.840 31.072 -25.353 1.00 81.31 135 VAL A CA 1
ATOM 1033 C C . VAL A 1 135 ? -2.893 32.065 -26.017 1.00 81.31 135 VAL A C 1
ATOM 1035 O O . VAL A 1 135 ? -3.357 32.816 -26.876 1.00 81.31 135 VAL A O 1
ATOM 1038 N N . PRO A 1 136 ? -1.612 32.137 -25.611 1.00 77.94 136 PRO A N 1
ATOM 1039 C CA . PRO A 1 136 ? -0.659 32.974 -26.312 1.00 77.94 136 PRO A CA 1
ATOM 1040 C C . PRO A 1 136 ? -0.702 32.550 -27.776 1.00 77.94 136 PRO A C 1
ATOM 1042 O O . PRO A 1 136 ? -0.434 31.384 -28.078 1.00 77.94 136 PRO A O 1
ATOM 1045 N N . GLU A 1 137 ? -1.105 33.457 -28.667 1.00 77.44 137 GLU A N 1
ATOM 1046 C CA . GLU A 1 137 ? -0.892 33.255 -30.093 1.00 77.44 137 GLU A CA 1
ATOM 1047 C C . GLU A 1 137 ? 0.610 33.055 -30.243 1.00 77.44 137 GLU A C 1
ATOM 1049 O O . GLU A 1 137 ? 1.401 33.971 -30.017 1.00 77.44 137 GLU A O 1
ATOM 1054 N N . LEU A 1 138 ? 1.006 31.809 -30.504 1.00 75.31 138 LEU A N 1
ATOM 1055 C CA . LEU A 1 138 ? 2.372 31.500 -30.871 1.00 75.31 138 LEU A CA 1
ATOM 1056 C C . LEU A 1 138 ? 2.651 32.367 -32.089 1.00 75.31 138 LEU A C 1
ATOM 1058 O O . LEU A 1 138 ? 2.004 32.186 -33.124 1.00 75.31 138 LEU A O 1
ATOM 1062 N N . GLU A 1 139 ? 3.552 33.342 -31.929 1.00 78.00 139 GLU A N 1
ATOM 1063 C CA . GLU A 1 139 ? 4.025 34.144 -33.047 1.00 78.00 139 GLU A CA 1
ATOM 1064 C C . GLU A 1 139 ? 4.373 33.157 -34.163 1.00 78.00 139 GLU A C 1
ATOM 1066 O O . GLU A 1 139 ? 5.097 32.189 -33.891 1.00 78.00 139 GLU A O 1
ATOM 1071 N N . PRO A 1 140 ? 3.788 33.310 -35.367 1.00 74.38 140 PRO A N 1
ATOM 1072 C CA . PRO A 1 140 ? 4.027 32.379 -36.454 1.00 74.38 140 PRO A CA 1
ATOM 1073 C C . PRO A 1 140 ? 5.534 32.247 -36.585 1.00 74.38 140 PRO A C 1
ATOM 1075 O O . PRO A 1 140 ? 6.203 33.268 -36.739 1.00 74.38 140 PRO A O 1
ATOM 1078 N N . GLU A 1 141 ? 6.051 31.021 -36.432 1.00 67.81 141 GLU A N 1
ATOM 1079 C CA . GLU A 1 141 ? 7.478 30.743 -36.550 1.00 67.81 141 GLU A CA 1
ATOM 1080 C C . GLU A 1 141 ? 7.951 31.423 -37.830 1.00 67.81 141 GLU A C 1
ATOM 1082 O O . GLU A 1 141 ? 7.652 30.971 -38.939 1.00 67.81 141 GLU A O 1
ATOM 1087 N N . GLU A 1 142 ? 8.643 32.557 -37.682 1.00 69.19 142 GLU A N 1
ATOM 1088 C CA . GLU A 1 142 ? 9.356 33.163 -38.783 1.00 69.19 142 GLU A CA 1
ATOM 1089 C C . GLU A 1 142 ? 10.337 32.086 -39.208 1.00 69.19 142 GLU A C 1
ATOM 1091 O O . GLU A 1 142 ? 11.334 31.826 -38.526 1.00 69.19 142 GLU A O 1
ATOM 1096 N N . ILE A 1 143 ? 10.018 31.424 -40.321 1.00 61.88 143 ILE A N 1
ATOM 1097 C CA . ILE A 1 143 ? 10.916 30.544 -41.046 1.00 61.88 143 ILE A CA 1
ATOM 1098 C C . ILE A 1 143 ? 12.063 31.449 -41.471 1.00 61.88 143 ILE A C 1
ATOM 1100 O O . ILE A 1 143 ? 12.078 32.003 -42.570 1.00 61.88 143 ILE A O 1
ATOM 1104 N N . ARG A 1 144 ? 13.011 31.672 -40.558 1.00 63.44 144 ARG A N 1
ATOM 1105 C CA . ARG A 1 144 ? 14.226 32.400 -40.859 1.00 63.44 144 ARG A CA 1
ATOM 1106 C C . ARG A 1 144 ? 14.872 31.583 -41.963 1.00 63.44 144 ARG A C 1
ATOM 1108 O O . ARG A 1 144 ? 15.183 30.410 -41.724 1.00 63.44 144 ARG A O 1
ATOM 1115 N N . PRO A 1 145 ? 15.040 32.142 -43.173 1.00 60.97 145 PRO A N 1
ATOM 1116 C CA . PRO A 1 145 ? 15.745 31.435 -44.219 1.00 60.97 145 PRO A CA 1
ATOM 1117 C C . PRO A 1 145 ? 17.087 31.040 -43.623 1.00 60.97 145 PRO A C 1
ATOM 1119 O O . PRO A 1 145 ? 17.774 31.875 -43.030 1.00 60.97 145 PRO A O 1
ATOM 1122 N N . VAL A 1 146 ? 17.415 29.752 -43.705 1.00 61.50 146 VAL A N 1
ATOM 1123 C CA . VAL A 1 146 ? 18.714 29.229 -43.295 1.00 61.50 146 VAL A CA 1
ATOM 1124 C C . VAL A 1 146 ? 19.740 29.978 -44.133 1.00 61.50 146 VAL A C 1
ATOM 1126 O O . VAL A 1 146 ? 19.997 29.632 -45.284 1.00 61.50 146 VAL A O 1
ATOM 1129 N N . VAL A 1 147 ? 20.267 31.076 -43.588 1.00 63.38 147 VAL A N 1
ATOM 1130 C CA . VAL A 1 147 ? 21.302 31.862 -44.240 1.00 63.38 147 VAL A CA 1
ATOM 1131 C C . VAL A 1 147 ? 22.480 30.915 -44.335 1.00 63.38 147 VAL A C 1
ATOM 1133 O O . VAL A 1 147 ? 23.082 30.562 -43.319 1.00 63.38 147 VAL A O 1
ATOM 1136 N N . ALA A 1 148 ? 22.753 30.447 -45.553 1.00 63.75 148 ALA A N 1
ATOM 1137 C CA . ALA A 1 148 ? 23.907 29.628 -45.856 1.00 63.75 148 ALA A CA 1
ATOM 1138 C C . ALA A 1 148 ? 25.131 30.335 -45.270 1.00 63.75 148 ALA A C 1
ATOM 1140 O O . ALA A 1 148 ? 25.530 31.406 -45.739 1.00 63.75 148 ALA A O 1
ATOM 1141 N N . LYS A 1 149 ? 25.675 29.779 -44.182 1.00 59.06 149 LYS A N 1
ATOM 1142 C CA . LYS A 1 149 ? 26.884 30.293 -43.549 1.00 59.06 149 LYS A CA 1
ATOM 1143 C C . LYS A 1 149 ? 27.954 30.316 -44.630 1.00 59.06 149 LYS A C 1
ATOM 1145 O O . LYS A 1 149 ? 28.378 29.267 -45.109 1.00 59.06 149 LYS A O 1
ATOM 1150 N N . LYS A 1 150 ? 28.358 31.517 -45.048 1.00 65.31 150 LYS A N 1
ATOM 1151 C CA . LYS A 1 150 ? 29.548 31.681 -45.880 1.00 65.31 150 LYS A CA 1
ATOM 1152 C C . LYS A 1 150 ? 30.710 31.033 -45.115 1.00 65.31 150 LYS A C 1
ATOM 1154 O O . LYS A 1 150 ? 30.850 31.329 -43.925 1.00 65.31 150 LYS A O 1
ATOM 1159 N N . PRO A 1 151 ? 31.503 30.159 -45.754 1.00 58.66 151 PRO A N 1
ATOM 1160 C CA . PRO A 1 151 ? 32.624 29.501 -45.099 1.00 58.66 151 PRO A CA 1
ATOM 1161 C C . PRO A 1 151 ? 33.551 30.567 -44.515 1.00 58.66 151 PRO A C 1
ATOM 1163 O O . PRO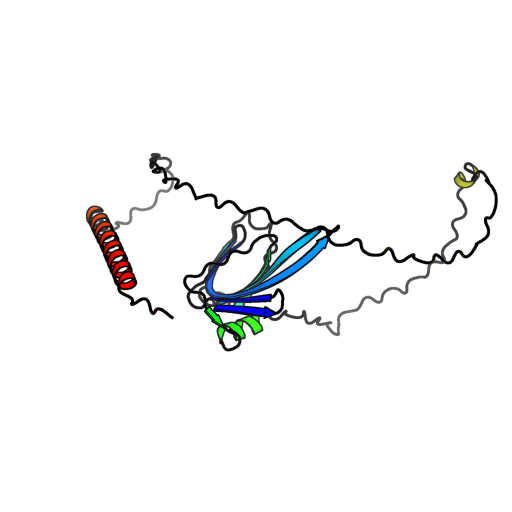 A 1 151 ? 33.975 31.499 -45.208 1.00 58.66 151 PRO A O 1
ATOM 1166 N N . GLY A 1 152 ? 33.784 30.476 -43.208 1.00 59.41 152 GLY A N 1
ATOM 1167 C CA . GLY A 1 152 ? 34.631 31.411 -42.482 1.00 59.41 152 GLY A CA 1
ATOM 1168 C C . GLY A 1 152 ? 36.068 31.344 -42.997 1.00 59.41 152 GLY A C 1
ATOM 1169 O O . GLY A 1 152 ? 36.533 30.304 -43.457 1.00 59.41 152 GLY A O 1
ATOM 1170 N N . LEU A 1 153 ? 36.800 32.454 -42.885 1.00 60.91 153 LEU A N 1
ATOM 1171 C CA . LEU A 1 153 ? 38.180 32.609 -43.368 1.00 60.91 153 LEU A CA 1
ATOM 1172 C C . LEU A 1 153 ? 39.148 31.503 -42.873 1.00 60.91 153 LEU A C 1
ATOM 1174 O O . LEU A 1 153 ? 40.154 31.229 -43.522 1.00 60.91 153 LEU A O 1
ATOM 1178 N N . LEU A 1 154 ? 38.827 30.836 -41.757 1.00 58.41 154 LEU A N 1
ATOM 1179 C CA . LEU A 1 154 ? 39.591 29.717 -41.193 1.00 58.41 154 LEU A CA 1
ATOM 1180 C C . LEU A 1 154 ? 39.455 28.398 -41.984 1.00 58.41 154 LEU A C 1
ATOM 1182 O O . LEU A 1 154 ? 40.410 27.624 -42.012 1.00 58.41 154 LEU A O 1
ATOM 1186 N N . GLU A 1 155 ? 38.354 28.157 -42.709 1.00 54.53 155 GLU A N 1
ATOM 1187 C CA . GLU A 1 155 ? 38.211 26.976 -43.589 1.00 54.53 155 GLU A CA 1
ATOM 1188 C C . GLU A 1 155 ? 39.084 27.070 -44.852 1.00 54.53 155 GLU A C 1
ATOM 1190 O O . GLU A 1 155 ? 39.404 26.053 -45.466 1.00 54.53 155 GLU A O 1
ATOM 1195 N N . ARG A 1 156 ? 39.544 28.277 -45.219 1.00 58.22 156 ARG A N 1
ATOM 1196 C CA . ARG A 1 156 ? 40.518 28.476 -46.308 1.00 58.22 156 ARG A CA 1
ATOM 1197 C C . ARG A 1 156 ? 41.956 28.119 -45.918 1.00 58.22 156 ARG A C 1
ATOM 1199 O O . ARG A 1 156 ? 42.756 27.856 -46.811 1.00 58.22 156 ARG A O 1
ATOM 1206 N N . LEU A 1 157 ? 42.286 28.091 -44.625 1.00 59.03 157 LEU A N 1
ATOM 1207 C CA . LEU A 1 157 ? 43.639 27.787 -44.132 1.00 59.03 157 LEU A CA 1
ATOM 1208 C C . LEU A 1 157 ? 43.828 26.307 -43.769 1.00 59.03 157 LEU A C 1
ATOM 1210 O O . LEU A 1 157 ? 44.935 25.790 -43.890 1.00 59.03 157 LEU A O 1
ATOM 1214 N N . PHE A 1 158 ? 42.753 25.599 -43.416 1.00 61.44 158 PHE A N 1
ATOM 1215 C CA . PHE A 1 158 ? 42.780 24.167 -43.094 1.00 61.44 158 PHE A CA 1
ATOM 1216 C C . PHE A 1 158 ? 42.059 23.332 -44.152 1.00 61.44 158 PHE A C 1
ATOM 1218 O O . PHE A 1 158 ? 41.186 22.520 -43.849 1.00 61.44 158 PHE A O 1
ATOM 1225 N N . GLY A 1 159 ? 42.435 23.542 -45.415 1.00 49.75 159 GLY A N 1
ATOM 1226 C CA . GLY A 1 159 ? 41.895 22.785 -46.537 1.00 49.75 159 GLY A CA 1
ATOM 1227 C C . GLY A 1 159 ? 41.973 21.267 -46.292 1.00 49.75 159 GLY A C 1
ATOM 1228 O O . GLY A 1 159 ? 43.037 20.756 -45.921 1.00 49.75 159 GLY A O 1
ATOM 1229 N N . PRO A 1 160 ? 40.883 20.513 -46.514 1.00 53.03 160 PRO A N 1
ATOM 1230 C CA . PRO A 1 160 ? 40.918 19.066 -46.410 1.00 53.03 160 PRO A CA 1
ATOM 1231 C C . PRO A 1 160 ? 41.836 18.501 -47.498 1.00 53.03 160 PRO A C 1
ATOM 1233 O O . PRO A 1 160 ? 41.625 18.692 -48.700 1.00 53.03 160 PRO A O 1
ATOM 1236 N N . LYS A 1 161 ? 42.871 17.769 -47.070 1.00 52.47 161 LYS A N 1
ATOM 1237 C CA . LYS A 1 161 ? 43.678 16.916 -47.948 1.00 52.47 161 LYS A CA 1
ATOM 1238 C C . LYS A 1 161 ? 42.747 15.937 -48.665 1.00 52.47 161 LYS A C 1
ATOM 1240 O O . LYS A 1 161 ? 42.291 14.958 -48.081 1.00 52.47 161 LYS A O 1
ATOM 1245 N N . LYS A 1 162 ? 42.526 16.181 -49.960 1.00 58.28 162 LYS A N 1
ATOM 1246 C CA . LYS A 1 162 ? 42.014 15.202 -50.924 1.00 58.28 162 LYS A CA 1
ATOM 1247 C C . LYS A 1 162 ? 42.745 13.866 -50.747 1.00 58.28 162 LYS A C 1
ATOM 1249 O O . LYS A 1 162 ? 43.928 13.761 -51.070 1.00 58.28 162 LYS A O 1
ATOM 1254 N N . LYS A 1 163 ? 42.022 12.823 -50.342 1.00 50.69 163 LYS A N 1
ATOM 1255 C CA . LYS A 1 163 ? 42.368 11.436 -50.668 1.00 50.69 163 LYS A CA 1
ATOM 1256 C C . LYS A 1 163 ? 41.140 10.713 -51.225 1.00 50.69 163 LYS A C 1
ATOM 1258 O O . LYS A 1 163 ? 40.266 10.283 -50.494 1.00 50.69 163 LYS A O 1
ATOM 1263 N N . LYS A 1 164 ? 41.143 10.667 -52.560 1.00 45.34 164 LYS A N 1
ATOM 1264 C CA . LYS A 1 164 ? 40.824 9.547 -53.458 1.00 45.34 164 LYS A CA 1
ATOM 1265 C C . LYS A 1 164 ? 39.582 8.679 -53.177 1.00 45.34 164 LYS A C 1
ATOM 1267 O O . LYS A 1 164 ? 39.638 7.751 -52.388 1.00 45.34 164 LYS A O 1
ATOM 1272 N N . ALA A 1 165 ? 38.622 8.901 -54.077 1.00 58.50 165 ALA A N 1
ATOM 1273 C CA . ALA A 1 165 ? 38.008 7.936 -54.997 1.00 58.50 165 ALA A CA 1
ATOM 1274 C C . ALA A 1 165 ? 36.890 6.994 -54.490 1.00 58.50 165 ALA A C 1
ATOM 1276 O O . ALA A 1 165 ? 36.882 6.601 -53.327 1.00 58.50 165 ALA A O 1
ATOM 1277 N N . PRO A 1 166 ? 35.927 6.670 -55.381 1.00 55.78 166 PRO A N 1
ATOM 1278 C CA . PRO A 1 166 ? 34.646 6.069 -55.040 1.00 55.78 166 PRO A CA 1
ATOM 1279 C C . PRO A 1 166 ? 34.733 4.541 -55.056 1.00 55.78 166 PRO A C 1
ATOM 1281 O O . PRO A 1 166 ? 35.337 3.961 -55.956 1.00 55.78 166 PRO A O 1
ATOM 1284 N N . ILE A 1 167 ? 34.101 3.892 -54.080 1.00 51.81 167 ILE A N 1
ATOM 1285 C CA . ILE A 1 167 ? 33.864 2.448 -54.115 1.00 51.81 167 ILE A CA 1
ATOM 1286 C C . ILE A 1 167 ? 32.381 2.235 -54.387 1.00 51.81 167 ILE A C 1
ATOM 1288 O O . ILE A 1 167 ? 31.518 2.700 -53.642 1.00 51.81 167 ILE A O 1
ATOM 1292 N N . GLU A 1 168 ? 32.142 1.567 -55.511 1.00 49.31 168 GLU A N 1
ATOM 1293 C CA . GLU A 1 168 ? 30.865 1.073 -55.992 1.00 49.31 168 GLU A CA 1
ATOM 1294 C C . GLU A 1 168 ? 30.089 0.324 -54.912 1.00 49.31 168 GLU A C 1
ATOM 1296 O O . GLU A 1 168 ? 30.605 -0.514 -54.167 1.00 49.31 168 GLU A O 1
ATOM 1301 N N . VAL A 1 169 ? 28.794 0.613 -54.887 1.00 53.56 169 VAL A N 1
ATOM 1302 C CA . VAL A 1 169 ? 27.788 -0.076 -54.095 1.00 53.56 169 VAL A CA 1
ATOM 1303 C C . VAL A 1 169 ? 27.581 -1.471 -54.692 1.00 53.56 169 VAL A C 1
ATOM 1305 O O . VAL A 1 169 ? 26.720 -1.682 -55.542 1.00 53.56 169 VAL A O 1
ATOM 1308 N N . ALA A 1 170 ? 28.371 -2.443 -54.235 1.00 46.66 170 ALA A N 1
ATOM 1309 C CA . ALA A 1 170 ? 28.081 -3.857 -54.430 1.00 46.66 170 ALA A CA 1
ATOM 1310 C C . ALA A 1 170 ? 27.089 -4.318 -53.353 1.00 46.66 170 ALA A C 1
ATOM 1312 O O . ALA A 1 170 ? 27.411 -4.500 -52.178 1.00 46.66 170 ALA A O 1
ATOM 1313 N N . LYS A 1 171 ? 25.845 -4.479 -53.797 1.00 53.53 171 LYS A N 1
ATOM 1314 C CA . LYS A 1 171 ? 24.716 -5.088 -53.097 1.00 53.53 171 LYS A CA 1
ATOM 1315 C C . LYS A 1 171 ? 25.086 -6.524 -52.691 1.00 53.53 171 LYS A C 1
ATOM 1317 O O . LYS A 1 171 ? 25.033 -7.434 -53.510 1.00 53.53 171 LYS A O 1
ATOM 1322 N N . ALA A 1 172 ? 25.481 -6.722 -51.436 1.00 46.34 172 ALA A N 1
ATOM 1323 C CA . ALA A 1 172 ? 25.716 -8.043 -50.860 1.00 46.34 172 ALA A CA 1
ATOM 1324 C C . ALA A 1 172 ? 24.524 -8.440 -49.980 1.00 46.34 172 ALA A C 1
ATOM 1326 O O . ALA A 1 172 ? 24.397 -8.011 -48.832 1.00 46.34 172 ALA A O 1
ATOM 1327 N N . GLU A 1 173 ? 23.648 -9.274 -50.538 1.00 51.91 173 GLU A N 1
ATOM 1328 C CA . GLU A 1 173 ? 22.649 -10.036 -49.795 1.00 51.91 173 GLU A CA 1
ATOM 1329 C C . GLU A 1 173 ? 23.353 -10.934 -48.774 1.00 51.91 173 GLU A C 1
ATOM 1331 O O . GLU A 1 173 ? 23.948 -11.964 -49.100 1.00 51.91 173 GLU A O 1
ATOM 1336 N N . LYS A 1 174 ? 23.305 -10.538 -47.503 1.00 48.75 174 LYS A N 1
ATOM 1337 C CA . LYS A 1 174 ? 23.837 -11.346 -46.412 1.00 48.75 174 LYS A CA 1
ATOM 1338 C C . LYS A 1 174 ? 22.781 -12.373 -46.010 1.00 48.75 174 LYS A C 1
ATOM 1340 O O . LYS A 1 174 ? 21.924 -12.108 -45.171 1.00 48.75 174 LYS A O 1
ATOM 1345 N N . LYS A 1 175 ? 22.863 -13.564 -46.611 1.00 48.34 175 LYS A N 1
ATOM 1346 C CA . LYS A 1 175 ? 22.222 -14.783 -46.101 1.00 48.34 175 LYS A CA 1
ATOM 1347 C C . LYS A 1 175 ? 22.666 -14.990 -44.651 1.00 48.34 175 LYS A C 1
ATOM 1349 O O . LYS A 1 175 ? 23.824 -15.308 -44.383 1.00 48.34 175 LYS A O 1
ATOM 1354 N N . VAL A 1 176 ? 21.747 -14.783 -43.712 1.00 50.38 176 VAL A N 1
ATOM 1355 C CA . VAL A 1 176 ? 21.934 -15.135 -42.305 1.00 50.38 176 VAL A CA 1
ATOM 1356 C C . VAL A 1 176 ? 21.893 -16.657 -42.215 1.00 50.38 176 VAL A C 1
ATOM 1358 O O . VAL A 1 176 ? 20.840 -17.281 -42.311 1.00 50.38 176 VAL A O 1
ATOM 1361 N N . ALA A 1 177 ? 23.074 -17.258 -42.086 1.00 53.62 177 ALA A N 1
ATOM 1362 C CA . ALA A 1 177 ? 23.225 -18.667 -41.777 1.00 53.62 177 ALA A CA 1
ATOM 1363 C C . ALA A 1 177 ? 22.663 -18.931 -40.373 1.00 53.62 177 ALA A C 1
ATOM 1365 O O . ALA A 1 177 ? 23.222 -18.491 -39.366 1.00 53.62 177 ALA A O 1
ATOM 1366 N N . VAL A 1 178 ? 21.550 -19.659 -40.330 1.00 52.38 178 VAL A N 1
ATOM 1367 C CA . VAL A 1 178 ? 20.959 -20.242 -39.126 1.00 52.38 178 VAL A CA 1
ATOM 1368 C C . VAL A 1 178 ? 21.990 -21.180 -38.494 1.00 52.38 178 VAL A C 1
ATOM 1370 O O . VAL A 1 178 ? 22.214 -22.301 -38.953 1.00 52.38 178 VAL A O 1
ATOM 1373 N N . LYS A 1 179 ? 22.662 -20.703 -37.441 1.00 56.12 179 LYS A N 1
ATOM 1374 C CA . LYS A 1 179 ? 23.469 -21.547 -36.556 1.00 56.12 179 LYS A CA 1
ATOM 1375 C C . LYS A 1 179 ? 22.515 -22.461 -35.789 1.00 56.12 179 LYS A C 1
ATOM 1377 O O . LYS A 1 179 ? 21.708 -21.989 -34.994 1.00 56.12 179 LYS A O 1
ATOM 1382 N N . LYS A 1 180 ? 22.628 -23.767 -36.039 1.00 62.38 180 LYS A N 1
ATOM 1383 C CA . LYS A 1 180 ? 21.976 -24.821 -35.255 1.00 62.38 180 LYS A CA 1
ATOM 1384 C C . LYS A 1 180 ? 22.259 -24.614 -33.755 1.00 62.38 180 LYS A C 1
ATOM 1386 O O . LYS A 1 180 ? 23.422 -24.378 -33.408 1.00 62.38 180 LYS A O 1
ATOM 1391 N N . PRO A 1 181 ? 21.250 -24.717 -32.873 1.00 58.75 181 PRO A N 1
ATOM 1392 C CA . PRO A 1 181 ? 21.472 -24.693 -31.434 1.00 58.75 181 PRO A CA 1
ATOM 1393 C C . PRO A 1 181 ? 22.293 -25.919 -31.009 1.00 58.75 181 PRO A C 1
ATOM 1395 O O . PRO A 1 181 ? 22.021 -27.046 -31.427 1.00 58.75 181 PRO A O 1
ATOM 1398 N N . LYS A 1 182 ? 23.333 -25.675 -30.204 1.00 60.34 182 LYS A N 1
ATOM 1399 C CA . LYS A 1 182 ? 24.104 -26.718 -29.515 1.00 60.34 182 LYS A CA 1
ATOM 1400 C C . LYS A 1 182 ? 23.186 -27.458 -28.525 1.00 60.34 182 LYS A C 1
ATOM 1402 O O . LYS A 1 182 ? 22.354 -26.804 -27.897 1.00 60.34 182 LYS A O 1
ATOM 1407 N N . PRO A 1 183 ? 23.336 -28.784 -28.367 1.00 59.97 183 PRO A N 1
ATOM 1408 C CA . PRO A 1 183 ? 22.572 -29.557 -27.396 1.00 59.97 183 PRO A CA 1
ATOM 1409 C C . PRO A 1 183 ? 22.915 -29.131 -25.964 1.00 59.97 183 PRO A C 1
ATOM 1411 O O . PRO A 1 183 ? 24.068 -28.827 -25.660 1.00 59.97 183 PRO A O 1
ATOM 1414 N N . ALA A 1 184 ? 21.879 -29.093 -25.126 1.00 55.19 184 ALA A N 1
ATOM 1415 C CA . ALA A 1 184 ? 21.910 -28.664 -23.737 1.00 55.19 184 ALA A CA 1
ATOM 1416 C C . ALA A 1 184 ? 22.951 -29.438 -22.919 1.00 55.19 184 ALA A C 1
ATOM 1418 O O . ALA A 1 184 ? 22.936 -30.669 -22.856 1.00 55.19 184 ALA A O 1
ATOM 1419 N N . GLU A 1 185 ? 23.845 -28.688 -22.284 1.00 61.12 185 GLU A N 1
ATOM 1420 C CA . GLU A 1 185 ? 24.771 -29.196 -21.287 1.00 61.12 185 GLU A CA 1
ATOM 1421 C C . GLU A 1 185 ? 23.984 -29.465 -19.999 1.00 61.12 185 GLU A C 1
ATOM 1423 O O . GLU A 1 185 ? 23.207 -28.635 -19.522 1.00 61.12 185 GLU A O 1
ATOM 1428 N N . LYS A 1 186 ? 24.117 -30.693 -19.506 1.00 60.94 186 LYS A N 1
ATOM 1429 C CA . LYS A 1 186 ? 23.370 -31.257 -18.386 1.00 60.94 186 LYS A CA 1
ATOM 1430 C C . LYS A 1 186 ? 23.773 -30.511 -17.111 1.00 60.94 186 LYS A C 1
ATOM 1432 O O . LYS A 1 186 ? 24.887 -30.682 -16.625 1.00 60.94 186 LYS A O 1
ATOM 1437 N N . ILE A 1 187 ? 22.879 -29.671 -16.596 1.00 62.91 187 ILE A N 1
ATOM 1438 C CA . ILE A 1 187 ? 23.056 -28.990 -15.312 1.00 62.91 187 ILE A CA 1
ATOM 1439 C C . ILE A 1 187 ? 23.033 -30.068 -14.225 1.00 62.91 187 ILE A C 1
ATOM 1441 O O . ILE A 1 187 ? 22.021 -30.730 -14.010 1.00 62.91 187 ILE A O 1
ATOM 1445 N N . ILE A 1 188 ? 24.186 -30.281 -13.599 1.00 64.81 188 ILE A N 1
ATOM 1446 C CA . ILE A 1 188 ? 24.347 -31.109 -12.407 1.00 64.81 188 ILE A CA 1
ATOM 1447 C C . ILE A 1 188 ? 23.893 -30.246 -11.229 1.00 64.81 188 ILE A C 1
ATOM 1449 O O . ILE A 1 188 ? 24.509 -29.219 -10.944 1.00 64.81 188 ILE A O 1
ATOM 1453 N N . GLU A 1 189 ? 22.797 -30.635 -10.580 1.00 64.81 189 GLU A N 1
ATOM 1454 C CA . GLU A 1 189 ? 22.352 -30.038 -9.321 1.00 64.81 189 GLU A CA 1
ATOM 1455 C C . GLU A 1 189 ? 23.411 -30.288 -8.234 1.00 64.81 189 GLU A C 1
ATOM 1457 O O . GLU A 1 189 ? 23.759 -31.444 -7.980 1.00 64.81 189 GLU A O 1
ATOM 1462 N N . PRO A 1 190 ? 23.955 -29.248 -7.578 1.00 61.12 190 PRO A N 1
ATOM 1463 C CA . PRO A 1 190 ? 24.783 -29.455 -6.404 1.00 61.12 190 PRO A CA 1
ATOM 1464 C C . PRO A 1 190 ? 23.893 -29.844 -5.219 1.00 61.12 190 PRO A C 1
ATOM 1466 O O . PRO A 1 190 ? 22.998 -29.093 -4.828 1.00 61.12 190 PRO A O 1
ATOM 1469 N N . GLU A 1 191 ? 24.167 -31.013 -4.635 1.00 63.00 191 GLU A N 1
ATOM 1470 C CA . GLU A 1 191 ? 23.579 -31.470 -3.375 1.00 63.00 191 GLU A CA 1
ATOM 1471 C C . GLU A 1 191 ? 23.681 -30.373 -2.306 1.00 63.00 191 GLU A C 1
ATOM 1473 O O . GLU A 1 191 ? 24.759 -30.011 -1.820 1.00 63.00 191 GLU A O 1
ATOM 1478 N N . ARG A 1 192 ? 22.521 -29.836 -1.933 1.00 58.09 192 ARG A N 1
ATOM 1479 C CA . ARG A 1 192 ? 22.370 -28.846 -0.875 1.00 58.09 192 ARG A CA 1
ATOM 1480 C C . ARG A 1 192 ? 22.554 -29.550 0.469 1.00 58.09 192 ARG A C 1
ATOM 1482 O O . ARG A 1 192 ? 21.608 -30.098 1.021 1.00 58.09 192 ARG A O 1
ATOM 1489 N N . LYS A 1 193 ? 23.782 -29.545 0.993 1.00 60.38 193 LYS A N 1
ATOM 1490 C CA . LYS A 1 193 ? 24.063 -29.968 2.371 1.00 60.38 193 LYS A CA 1
ATOM 1491 C C . LYS A 1 193 ? 23.290 -29.070 3.338 1.00 60.38 193 LYS A C 1
ATOM 1493 O O . LYS A 1 193 ? 23.530 -27.865 3.402 1.00 60.38 193 LYS A O 1
ATOM 1498 N N . GLU A 1 194 ? 22.359 -29.668 4.071 1.00 56.66 194 GLU A N 1
ATOM 1499 C CA . GLU A 1 194 ? 21.634 -29.045 5.174 1.00 56.66 194 GLU A CA 1
ATOM 1500 C C . GLU A 1 194 ? 22.623 -28.651 6.280 1.00 56.66 194 GLU A C 1
ATOM 1502 O O . GLU A 1 194 ? 23.121 -29.489 7.034 1.00 56.66 194 GLU A O 1
ATOM 1507 N N . ALA A 1 195 ? 22.939 -27.361 6.368 1.00 57.62 195 ALA A N 1
ATOM 1508 C CA . ALA A 1 195 ? 23.627 -26.810 7.523 1.00 57.62 195 ALA A CA 1
ATOM 1509 C C . ALA A 1 195 ? 22.621 -26.703 8.677 1.00 57.62 195 ALA A C 1
ATOM 1511 O O . ALA A 1 195 ? 21.647 -25.951 8.602 1.00 57.62 195 ALA A O 1
ATOM 1512 N N . ARG A 1 196 ? 22.854 -27.480 9.740 1.00 66.62 196 ARG A N 1
ATOM 1513 C CA . ARG A 1 196 ? 22.153 -27.339 11.022 1.00 66.62 196 ARG A CA 1
ATOM 1514 C C . ARG A 1 196 ? 22.377 -25.921 11.566 1.00 66.62 196 ARG A C 1
ATOM 1516 O O . ARG A 1 196 ? 23.533 -25.504 11.622 1.00 66.62 196 ARG A O 1
ATOM 1523 N N . PRO A 1 197 ? 21.330 -25.196 11.995 1.00 59.56 197 PRO A N 1
ATOM 1524 C CA . PRO A 1 197 ? 21.517 -23.923 12.671 1.00 59.56 197 PRO A CA 1
ATOM 1525 C C . PRO A 1 197 ? 22.125 -24.159 14.057 1.00 59.56 197 PRO A C 1
ATOM 1527 O O . PRO A 1 197 ? 21.595 -24.917 14.872 1.00 59.56 197 PRO A O 1
ATOM 1530 N N . GLU A 1 198 ? 23.261 -23.515 14.289 1.00 65.31 198 GLU A N 1
ATOM 1531 C CA . GLU A 1 198 ? 23.926 -23.418 15.581 1.00 65.31 198 GLU A CA 1
ATOM 1532 C C . GLU A 1 198 ? 23.087 -22.502 16.485 1.00 65.31 198 GLU A C 1
ATOM 1534 O O . GLU A 1 198 ? 22.737 -21.379 16.116 1.00 65.31 198 GLU A O 1
ATOM 1539 N N . VAL A 1 199 ? 22.680 -23.026 17.641 1.00 66.56 199 VAL A N 1
ATOM 1540 C CA . VAL A 1 199 ? 21.882 -22.309 18.639 1.00 66.56 199 VAL A CA 1
ATOM 1541 C C . VAL A 1 199 ? 22.809 -21.326 19.348 1.00 66.56 199 VAL A C 1
ATOM 1543 O O . VAL A 1 199 ? 23.602 -21.725 20.193 1.00 66.56 199 VAL A O 1
ATOM 1546 N N . VAL A 1 200 ? 22.727 -20.048 18.984 1.00 64.50 200 VAL A N 1
ATOM 1547 C CA . VAL A 1 200 ? 23.407 -18.965 19.703 1.00 64.50 200 VAL A CA 1
ATOM 1548 C C . VAL A 1 200 ? 22.505 -18.528 20.856 1.00 64.50 200 VAL A C 1
ATOM 1550 O O . VAL A 1 200 ? 21.405 -18.016 20.638 1.00 64.50 200 VAL A O 1
ATOM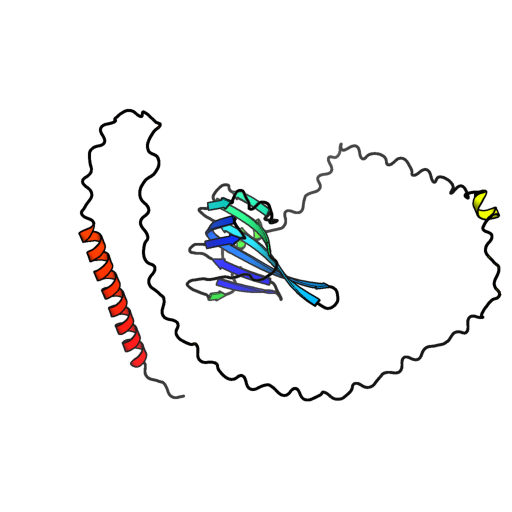 1553 N N . GLU A 1 201 ? 22.952 -18.781 22.084 1.00 68.94 201 GLU A N 1
ATOM 1554 C CA . GLU A 1 201 ? 22.298 -18.309 23.305 1.00 68.94 201 GLU A CA 1
ATOM 1555 C C . GLU A 1 201 ? 22.418 -16.775 23.415 1.00 68.94 201 GLU A C 1
ATOM 1557 O O . GLU A 1 201 ? 23.480 -16.223 23.121 1.00 68.94 201 GLU A O 1
ATOM 1562 N N . PRO A 1 202 ? 21.354 -16.054 23.814 1.00 62.84 202 PRO A N 1
ATOM 1563 C CA . PRO A 1 202 ? 21.414 -14.606 23.964 1.00 62.84 202 PRO A CA 1
ATOM 1564 C C . PRO A 1 202 ? 22.162 -14.213 25.246 1.00 62.84 202 PRO A C 1
ATOM 1566 O O . PRO A 1 202 ? 21.755 -14.577 26.350 1.00 62.84 202 PRO A O 1
ATOM 1569 N N . GLU A 1 203 ? 23.230 -13.430 25.088 1.00 56.22 203 GLU A N 1
ATOM 1570 C CA . GLU A 1 203 ? 23.943 -12.781 26.190 1.00 56.22 203 GLU A CA 1
ATOM 1571 C C . GLU A 1 203 ? 23.035 -11.773 26.921 1.00 56.22 203 GLU A C 1
ATOM 1573 O O . GLU A 1 203 ? 22.331 -10.966 26.307 1.00 56.22 203 GLU A O 1
ATOM 1578 N N . GLU A 1 204 ? 23.048 -11.828 28.256 1.00 57.81 204 GLU A N 1
ATOM 1579 C CA . GLU A 1 204 ? 22.331 -10.913 29.146 1.00 57.81 204 GLU A CA 1
ATOM 1580 C C . GLU A 1 204 ? 22.845 -9.469 29.005 1.00 57.81 204 GLU A C 1
ATOM 1582 O O . GLU A 1 204 ? 23.975 -9.146 29.377 1.00 57.81 204 GLU A O 1
ATOM 1587 N N . GLU A 1 205 ? 21.988 -8.555 28.540 1.00 56.62 205 GLU A N 1
ATOM 1588 C CA . GLU A 1 205 ? 22.268 -7.118 28.572 1.00 56.62 205 GLU A CA 1
ATOM 1589 C C . GLU A 1 205 ? 22.312 -6.589 30.018 1.00 56.62 205 GLU A C 1
ATOM 1591 O O . GLU A 1 205 ? 21.300 -6.453 30.715 1.00 56.62 205 GLU A O 1
ATOM 1596 N N . VAL A 1 206 ? 23.516 -6.223 30.459 1.00 55.12 206 VAL A N 1
ATOM 1597 C CA . VAL A 1 206 ? 23.773 -5.544 31.732 1.00 55.12 206 VAL A CA 1
ATOM 1598 C C . VAL A 1 206 ? 23.315 -4.083 31.650 1.00 55.12 206 VAL A C 1
ATOM 1600 O O . VAL A 1 206 ? 23.899 -3.248 30.960 1.00 55.12 206 VAL A O 1
ATOM 1603 N N . ALA A 1 207 ? 22.279 -3.746 32.420 1.00 49.53 207 ALA A N 1
ATOM 1604 C CA . ALA A 1 207 ? 21.750 -2.392 32.552 1.00 49.53 207 ALA A CA 1
ATOM 1605 C C . ALA A 1 207 ? 22.745 -1.439 33.251 1.00 49.53 207 ALA A C 1
ATOM 1607 O O . ALA A 1 207 ? 22.841 -1.391 34.481 1.00 49.53 207 ALA A O 1
ATOM 1608 N N . VAL A 1 208 ? 23.443 -0.611 32.470 1.00 56.09 208 VAL A N 1
ATOM 1609 C CA . VAL A 1 208 ? 24.276 0.488 32.981 1.00 56.09 208 VAL A CA 1
ATOM 1610 C C . VAL A 1 208 ? 23.393 1.684 33.355 1.00 56.09 208 VAL A C 1
ATOM 1612 O O . VAL A 1 208 ? 22.894 2.419 32.504 1.00 56.09 208 VAL A O 1
ATOM 1615 N N . LYS A 1 209 ? 23.221 1.915 34.661 1.00 53.38 209 LYS A N 1
ATOM 1616 C CA . LYS A 1 209 ? 22.639 3.149 35.210 1.00 53.38 209 LYS A CA 1
ATOM 1617 C C . LYS A 1 209 ? 23.626 4.306 35.046 1.00 53.38 209 LYS A C 1
ATOM 1619 O O . LYS A 1 209 ? 24.667 4.316 35.697 1.00 53.38 209 LYS A O 1
ATOM 1624 N N . ARG A 1 210 ? 23.276 5.319 34.250 1.00 49.41 210 ARG A N 1
ATOM 1625 C CA . ARG A 1 210 ? 23.938 6.633 34.299 1.00 49.41 210 ARG A CA 1
ATOM 1626 C C . ARG A 1 210 ? 23.186 7.563 35.260 1.00 49.41 210 ARG A C 1
ATOM 1628 O O . ARG A 1 210 ? 21.969 7.692 35.116 1.00 49.41 210 ARG A O 1
ATOM 1635 N N . PRO A 1 211 ? 23.860 8.206 36.230 1.00 52.59 211 PRO A N 1
ATOM 1636 C CA . PRO A 1 211 ? 23.241 9.205 3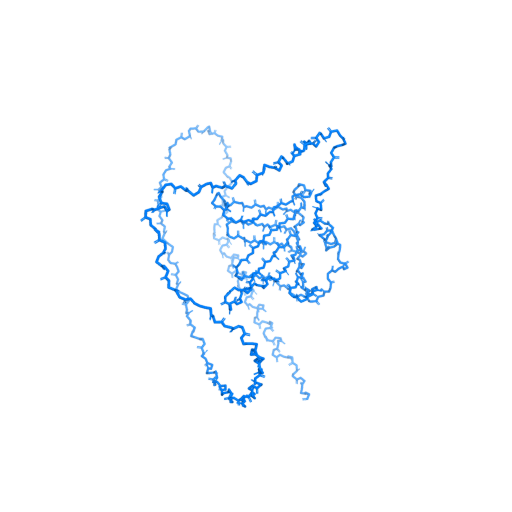7.084 1.00 52.59 211 PRO A CA 1
ATOM 1637 C C . PRO A 1 211 ? 23.305 10.602 36.449 1.00 52.59 211 PRO A C 1
ATOM 1639 O O . PRO A 1 211 ? 24.329 10.999 35.907 1.00 52.59 211 PRO A O 1
ATOM 1642 N N . GLY A 1 212 ? 22.185 11.320 36.571 1.00 51.28 212 GLY A N 1
ATOM 1643 C CA . GLY A 1 212 ? 22.078 12.759 36.831 1.00 51.28 212 GLY A CA 1
ATOM 1644 C C . GLY A 1 212 ? 22.794 13.739 35.904 1.00 51.28 212 GLY A C 1
ATOM 1645 O O . GLY A 1 212 ? 23.991 13.951 36.044 1.00 51.28 212 GLY A O 1
ATOM 1646 N N . PHE A 1 213 ? 22.026 14.489 35.108 1.00 46.28 213 PHE A N 1
ATOM 1647 C CA . PHE A 1 213 ? 22.381 15.878 34.813 1.00 46.28 213 PHE A CA 1
ATOM 1648 C C . PHE A 1 213 ? 21.148 16.700 34.392 1.00 46.28 213 PHE A C 1
ATOM 1650 O O . PHE A 1 213 ? 20.373 16.271 33.543 1.00 46.28 213 PHE A O 1
ATOM 1657 N N . ILE A 1 214 ? 21.061 17.914 34.951 1.00 46.53 214 ILE A N 1
ATOM 1658 C CA . ILE A 1 214 ? 20.204 19.065 34.596 1.00 46.53 214 ILE A CA 1
ATOM 1659 C C . ILE A 1 214 ? 18.790 19.116 35.213 1.00 46.53 214 ILE A C 1
ATOM 1661 O O . ILE A 1 214 ? 17.774 18.982 34.540 1.00 46.53 214 ILE A O 1
ATOM 1665 N N . GLU A 1 215 ? 18.740 19.489 36.494 1.00 49.06 215 GLU A N 1
ATOM 1666 C CA . GLU A 1 215 ? 17.701 20.380 37.029 1.00 49.06 215 GLU A CA 1
ATOM 1667 C C . GLU A 1 215 ? 18.348 21.733 37.345 1.00 49.06 215 GLU A C 1
ATOM 1669 O O . GLU A 1 215 ? 19.240 21.803 38.190 1.00 49.06 215 GLU A O 1
ATOM 1674 N N . LYS A 1 216 ? 17.914 22.791 36.651 1.00 52.09 216 LYS A N 1
ATOM 1675 C CA . LYS A 1 216 ? 17.899 24.205 37.080 1.00 52.09 216 LYS A CA 1
ATOM 1676 C C . LYS A 1 216 ? 17.512 25.045 35.865 1.00 52.09 216 LYS A C 1
ATOM 1678 O O . LYS A 1 216 ? 18.368 25.246 35.013 1.00 52.09 216 LYS A O 1
ATOM 1683 N N . LEU A 1 217 ? 16.259 25.517 35.793 1.00 51.66 217 LEU A N 1
ATOM 1684 C CA . LEU A 1 217 ? 15.952 26.869 35.276 1.00 51.66 217 LEU A CA 1
ATOM 1685 C C . LEU A 1 217 ? 14.484 27.317 35.289 1.00 51.66 217 LEU A C 1
ATOM 1687 O O . LEU A 1 217 ? 14.250 28.481 34.992 1.00 51.66 217 LEU A O 1
ATOM 1691 N N . PHE A 1 218 ? 13.497 26.512 35.687 1.00 40.47 218 PHE A N 1
ATOM 1692 C CA . PHE A 1 218 ? 12.117 27.015 35.722 1.00 40.47 218 PHE A CA 1
ATOM 1693 C C . PHE A 1 218 ? 11.534 27.027 37.130 1.00 40.47 218 PHE A C 1
ATOM 1695 O O . PHE A 1 218 ? 11.133 26.008 37.685 1.00 40.47 218 PHE A O 1
ATOM 1702 N N . GLY A 1 219 ? 11.498 28.235 37.701 1.00 54.31 219 GLY A N 1
ATOM 1703 C CA . GLY A 1 219 ? 10.655 28.568 38.837 1.00 54.31 219 GLY A CA 1
ATOM 1704 C C . GLY A 1 219 ? 9.194 28.440 38.424 1.00 54.31 219 GLY A C 1
ATOM 1705 O O . GLY A 1 219 ? 8.653 29.310 37.748 1.00 54.31 219 GLY A O 1
ATOM 1706 N N . VAL A 1 220 ? 8.566 27.342 38.831 1.00 46.53 220 VAL A N 1
ATOM 1707 C CA . VAL A 1 220 ? 7.130 27.124 38.678 1.00 46.53 220 VAL A CA 1
ATOM 1708 C C . VAL A 1 220 ? 6.527 26.960 40.065 1.00 46.53 220 VAL A C 1
ATOM 1710 O O . VAL A 1 220 ? 7.036 26.232 40.919 1.00 46.53 220 VAL A O 1
ATOM 1713 N N . ARG A 1 221 ? 5.461 27.733 40.280 1.00 44.44 221 ARG A N 1
ATOM 1714 C CA . ARG A 1 221 ? 4.580 27.754 41.449 1.00 44.44 221 ARG A CA 1
ATOM 1715 C C . ARG A 1 221 ? 4.334 26.351 42.008 1.00 44.44 221 ARG A C 1
ATOM 1717 O O . ARG A 1 221 ? 3.916 25.451 41.289 1.00 44.44 221 ARG A O 1
ATOM 1724 N N . LYS A 1 222 ? 4.517 26.215 43.323 1.00 43.88 222 LYS A N 1
ATOM 1725 C CA . LYS A 1 222 ? 4.068 25.061 44.106 1.00 43.88 222 LYS A CA 1
ATOM 1726 C C . LYS A 1 222 ? 2.539 25.053 44.163 1.00 43.88 222 LYS A C 1
ATOM 1728 O O . LYS A 1 222 ? 1.956 25.669 45.051 1.00 43.88 222 LYS A O 1
ATOM 1733 N N . GLU A 1 223 ? 1.899 24.352 43.237 1.00 47.50 223 GLU A N 1
ATOM 1734 C CA . GLU A 1 223 ? 0.575 23.792 43.494 1.00 47.50 223 GLU A CA 1
ATOM 1735 C C . GLU A 1 223 ? 0.734 22.533 44.349 1.00 47.50 223 GLU A C 1
ATOM 1737 O O . GLU A 1 223 ? 1.554 21.655 44.079 1.00 47.50 223 GLU A O 1
ATOM 1742 N N . LYS A 1 224 ? -0.031 22.493 45.440 1.00 46.50 224 LYS A N 1
ATOM 1743 C CA . LYS A 1 224 ? -0.171 21.351 46.342 1.00 46.50 224 LYS A CA 1
ATOM 1744 C C . LYS A 1 224 ? -0.831 20.210 45.561 1.00 46.50 224 LYS A C 1
ATOM 1746 O O . LYS A 1 224 ? -2.051 20.115 45.510 1.00 46.50 224 LYS A O 1
ATOM 1751 N N . VAL A 1 225 ? -0.024 19.356 44.944 1.00 46.72 225 VAL A N 1
ATOM 1752 C CA . VAL A 1 225 ? -0.488 18.075 44.410 1.00 46.72 225 VAL A CA 1
ATOM 1753 C C . VAL A 1 225 ? -0.538 17.091 45.571 1.00 46.72 225 VAL A C 1
ATOM 1755 O O . VAL A 1 225 ? 0.488 16.770 46.170 1.00 46.72 225 VAL A O 1
ATOM 1758 N N . GLU A 1 226 ? -1.748 16.647 45.908 1.00 47.16 226 GLU A N 1
ATOM 1759 C CA . GLU A 1 226 ? -1.974 15.533 46.821 1.00 47.16 226 GLU A CA 1
ATOM 1760 C C . GLU A 1 226 ? -1.191 14.303 46.355 1.00 47.16 226 GLU A C 1
ATOM 1762 O O . GLU A 1 226 ? -1.379 13.759 45.263 1.00 47.16 226 GLU A O 1
ATOM 1767 N N . GLU A 1 227 ? -0.290 13.875 47.227 1.00 44.91 227 GLU A N 1
ATOM 1768 C CA . GLU A 1 227 ? 0.583 12.728 47.079 1.00 44.91 227 GLU A CA 1
ATOM 1769 C C . GLU A 1 227 ? -0.251 11.435 47.070 1.00 44.91 227 GLU A C 1
ATOM 1771 O O . GLU A 1 227 ? -0.505 10.799 48.096 1.00 44.91 227 GLU A O 1
ATOM 1776 N N . LYS A 1 228 ? -0.703 11.019 45.880 1.00 51.03 228 LYS A N 1
ATOM 1777 C CA . LYS A 1 228 ? -1.224 9.667 45.659 1.00 51.03 228 LYS A CA 1
ATOM 1778 C C . LYS A 1 228 ? -0.080 8.676 45.869 1.00 51.03 228 LYS A C 1
ATOM 1780 O O . LYS A 1 228 ? 0.705 8.414 44.961 1.00 51.03 228 LYS A O 1
ATOM 1785 N N . LYS A 1 229 ? -0.003 8.134 47.089 1.00 50.50 229 LYS A N 1
ATOM 1786 C CA . LYS A 1 229 ? 0.908 7.061 47.511 1.00 50.50 229 LYS A CA 1
ATOM 1787 C C . LYS A 1 229 ? 1.036 6.001 46.415 1.00 50.50 229 LYS A C 1
ATOM 1789 O O . LYS A 1 229 ? 0.101 5.246 46.140 1.00 50.50 229 LYS A O 1
ATOM 1794 N N . ALA A 1 230 ? 2.212 5.957 45.795 1.00 54.91 230 ALA A N 1
ATOM 1795 C CA . ALA A 1 230 ? 2.581 4.953 44.816 1.00 54.91 230 ALA A CA 1
ATOM 1796 C C . ALA A 1 230 ? 2.437 3.559 45.442 1.00 54.91 230 ALA A C 1
ATOM 1798 O O . ALA A 1 230 ? 3.096 3.236 46.433 1.00 54.91 230 ALA A O 1
ATOM 1799 N N . LYS A 1 231 ? 1.562 2.728 44.866 1.00 58.78 231 LYS A N 1
ATOM 1800 C CA . LYS A 1 231 ? 1.444 1.320 45.253 1.00 58.78 231 LYS A CA 1
ATOM 1801 C C . LYS A 1 231 ? 2.814 0.636 45.099 1.00 58.78 231 LYS A C 1
ATOM 1803 O O . LYS A 1 231 ? 3.524 0.897 44.123 1.00 58.78 231 LYS A O 1
ATOM 1808 N N . PRO A 1 232 ? 3.217 -0.220 46.052 1.00 53.38 232 PRO A N 1
ATOM 1809 C CA . PRO A 1 232 ? 4.570 -0.754 46.115 1.00 53.38 232 PRO A CA 1
ATOM 1810 C C . PRO A 1 232 ? 4.882 -1.615 44.885 1.00 53.38 232 PRO A C 1
ATOM 1812 O O . PRO A 1 232 ? 4.190 -2.589 44.593 1.00 53.38 232 PRO A O 1
ATOM 1815 N N . LYS A 1 233 ? 5.993 -1.294 44.205 1.00 57.78 233 LYS A N 1
ATOM 1816 C CA . LYS A 1 233 ? 6.532 -1.989 43.014 1.00 57.78 233 LYS A CA 1
ATOM 1817 C C . LYS A 1 233 ? 6.632 -3.521 43.150 1.00 57.78 233 LYS A C 1
ATOM 1819 O O . LYS A 1 233 ? 6.714 -4.212 42.140 1.00 57.78 233 LYS A O 1
ATOM 1824 N N . LYS A 1 234 ? 6.587 -4.069 44.370 1.00 61.44 234 LYS A N 1
ATOM 1825 C CA . LYS A 1 234 ? 6.619 -5.516 44.634 1.00 61.44 234 LYS A CA 1
ATOM 1826 C C . LYS A 1 234 ? 5.371 -6.260 44.137 1.00 61.44 234 LYS A C 1
ATOM 1828 O O . LYS A 1 234 ? 5.491 -7.412 43.734 1.00 61.44 234 LYS A O 1
ATOM 1833 N N . GLU A 1 235 ? 4.198 -5.624 44.104 1.00 62.66 235 GLU A N 1
ATOM 1834 C CA . GLU A 1 235 ? 2.966 -6.307 43.673 1.00 62.66 235 GLU A CA 1
ATOM 1835 C C . GLU A 1 235 ? 2.903 -6.488 42.147 1.00 62.66 235 GLU A C 1
ATOM 1837 O O . GLU A 1 235 ? 2.462 -7.524 41.651 1.00 62.66 235 GLU A O 1
ATOM 1842 N N . VAL A 1 236 ? 3.440 -5.524 41.390 1.00 62.94 236 VAL A N 1
ATOM 1843 C CA . VAL A 1 236 ? 3.496 -5.586 39.919 1.00 62.94 236 VAL A CA 1
ATOM 1844 C C . VAL A 1 236 ? 4.431 -6.705 39.446 1.00 62.94 236 VAL A C 1
ATOM 1846 O O . VAL A 1 236 ? 4.110 -7.423 38.500 1.00 62.94 236 VAL A O 1
ATOM 1849 N N . VAL A 1 237 ? 5.557 -6.915 40.138 1.00 68.25 237 VAL A N 1
ATOM 1850 C CA . VAL A 1 237 ? 6.511 -7.993 39.816 1.00 68.25 237 VAL A CA 1
ATOM 1851 C C . VAL A 1 237 ? 5.906 -9.378 40.083 1.00 68.25 237 VAL A C 1
ATOM 1853 O O . VAL A 1 237 ? 6.100 -10.297 39.284 1.00 68.25 237 VAL A O 1
ATOM 1856 N N . ARG A 1 238 ? 5.110 -9.522 41.152 1.00 73.88 238 ARG A N 1
ATOM 1857 C CA . ARG A 1 238 ? 4.426 -10.783 41.481 1.00 73.88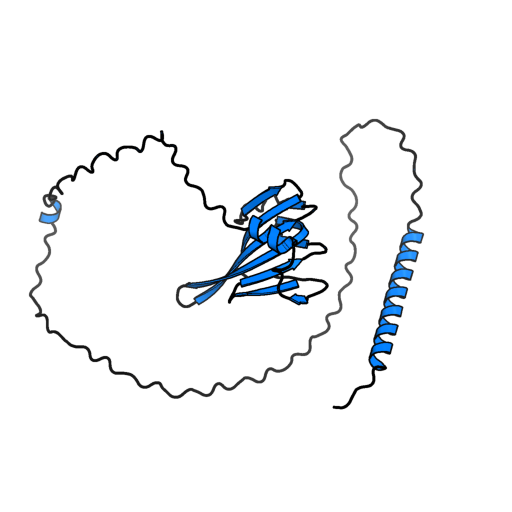 238 ARG A CA 1
ATOM 1858 C C . ARG A 1 238 ? 3.351 -11.147 40.450 1.00 73.88 238 ARG A C 1
ATOM 1860 O O . ARG A 1 238 ? 3.294 -12.288 40.006 1.00 73.88 238 ARG A O 1
ATOM 1867 N N . ARG A 1 239 ? 2.564 -10.169 39.985 1.00 75.38 239 ARG A N 1
ATOM 1868 C CA . ARG A 1 239 ? 1.554 -10.407 38.935 1.00 75.38 239 ARG A CA 1
ATOM 1869 C C . ARG A 1 239 ? 2.183 -10.789 37.591 1.00 75.38 239 ARG A C 1
ATOM 1871 O O . ARG A 1 239 ? 1.652 -11.646 36.892 1.00 75.38 239 ARG A O 1
ATOM 1878 N N . ARG A 1 240 ? 3.340 -10.210 37.245 1.00 75.62 240 ARG A N 1
ATOM 1879 C CA . ARG A 1 240 ? 4.080 -10.577 36.023 1.00 75.62 240 ARG A CA 1
ATOM 1880 C C . ARG A 1 240 ? 4.600 -12.016 36.061 1.00 75.62 240 ARG A C 1
ATOM 1882 O O . ARG A 1 240 ? 4.496 -12.719 35.063 1.00 75.62 240 ARG A O 1
ATOM 1889 N N . THR A 1 241 ? 5.119 -12.468 37.202 1.00 82.50 241 THR A N 1
ATOM 1890 C CA . THR A 1 241 ? 5.642 -13.839 37.348 1.00 82.50 241 THR A CA 1
ATOM 1891 C C . THR A 1 241 ? 4.537 -14.896 37.340 1.00 82.50 241 THR A C 1
ATOM 1893 O O . THR A 1 241 ? 4.723 -15.962 36.754 1.00 82.50 241 THR A O 1
ATOM 1896 N N . GLU A 1 242 ? 3.369 -14.606 37.917 1.00 89.12 242 GLU A N 1
ATOM 1897 C CA . GLU A 1 242 ? 2.209 -15.506 37.843 1.00 89.12 242 GLU A CA 1
ATOM 1898 C C . GLU A 1 242 ? 1.636 -15.605 36.420 1.00 89.12 242 GLU A C 1
ATOM 1900 O O . GLU A 1 242 ? 1.294 -16.702 35.977 1.00 89.12 242 GLU A O 1
ATOM 1905 N N . PHE A 1 243 ? 1.616 -14.499 35.667 1.00 86.38 243 PHE A N 1
ATOM 1906 C CA . PHE A 1 243 ? 1.165 -14.499 34.273 1.00 86.38 243 PHE A CA 1
ATOM 1907 C C . PHE A 1 243 ? 2.063 -15.352 33.365 1.00 86.38 243 PHE A C 1
ATOM 1909 O O . PHE A 1 243 ? 1.558 -16.175 32.605 1.00 86.38 243 PHE A O 1
ATOM 1916 N N . VAL A 1 244 ? 3.391 -15.227 33.484 1.00 87.69 244 VAL A N 1
ATOM 1917 C CA . VAL A 1 244 ? 4.340 -16.033 32.689 1.00 87.69 244 VAL A CA 1
ATOM 1918 C C . VAL A 1 244 ? 4.175 -17.530 32.981 1.00 87.69 244 VAL A C 1
ATOM 1920 O O . VAL A 1 244 ? 4.048 -18.324 32.050 1.00 87.69 244 VAL A O 1
ATOM 1923 N N . LYS A 1 245 ? 4.052 -17.915 34.261 1.00 90.75 245 LYS A N 1
ATOM 1924 C CA . LYS A 1 245 ? 3.796 -19.315 34.648 1.00 90.75 245 LYS A CA 1
ATOM 1925 C C . LYS A 1 245 ? 2.467 -19.851 34.102 1.00 90.75 245 LYS A C 1
ATOM 1927 O O . LYS A 1 245 ? 2.380 -21.029 33.760 1.00 90.75 245 LYS A O 1
ATOM 1932 N N . ALA A 1 246 ? 1.428 -19.019 34.026 1.00 91.56 246 ALA A N 1
ATOM 1933 C CA . ALA A 1 246 ? 0.138 -19.417 33.463 1.00 91.56 246 ALA A CA 1
ATOM 1934 C C . ALA A 1 246 ? 0.219 -19.659 31.945 1.00 91.56 246 ALA A C 1
ATOM 1936 O O . ALA A 1 246 ? -0.356 -20.628 31.447 1.00 91.56 246 ALA A O 1
ATOM 1937 N N . VAL A 1 247 ? 0.970 -18.824 31.220 1.00 90.81 247 VAL A N 1
ATOM 1938 C CA . VAL A 1 247 ? 1.187 -18.976 29.772 1.00 90.81 247 VAL A CA 1
ATOM 1939 C C . VAL A 1 247 ? 1.977 -20.251 29.458 1.00 90.81 247 VAL A C 1
ATOM 1941 O O . VAL A 1 247 ? 1.589 -20.997 28.558 1.00 90.81 247 VAL A O 1
ATOM 1944 N N . GLU A 1 248 ? 3.029 -20.559 30.223 1.00 90.94 248 GLU A N 1
ATOM 1945 C CA . GLU A 1 248 ? 3.797 -21.801 30.046 1.00 90.94 248 GLU A CA 1
ATOM 1946 C C . GLU A 1 248 ? 2.957 -23.056 30.293 1.00 90.94 248 GLU A C 1
ATOM 1948 O O . GLU A 1 248 ? 2.994 -23.988 29.489 1.00 90.94 248 GLU A O 1
ATOM 1953 N N . ARG A 1 249 ? 2.137 -23.072 31.355 1.00 93.69 249 ARG A N 1
ATOM 1954 C CA . ARG A 1 249 ? 1.225 -24.198 31.626 1.00 93.69 249 ARG A CA 1
ATOM 1955 C C . ARG A 1 249 ? 0.277 -24.451 30.457 1.00 93.69 249 ARG A C 1
ATOM 1957 O O . ARG A 1 249 ? 0.104 -25.598 30.055 1.00 93.69 249 ARG A O 1
ATOM 1964 N N . LYS A 1 250 ? -0.275 -23.382 29.876 1.00 92.44 250 LYS A N 1
ATOM 1965 C CA . LYS A 1 250 ? -1.200 -23.478 28.742 1.00 92.44 250 LYS A CA 1
ATOM 1966 C C . LYS A 1 250 ? -0.507 -23.994 27.475 1.00 92.44 250 LYS A C 1
ATOM 1968 O O . LYS A 1 250 ? -1.093 -24.786 26.746 1.00 92.44 250 LYS A O 1
ATOM 1973 N N . ARG A 1 251 ? 0.756 -23.615 27.238 1.00 90.00 251 ARG A N 1
ATOM 1974 C CA . ARG A 1 251 ? 1.574 -24.163 26.137 1.00 90.00 251 ARG A CA 1
ATOM 1975 C C . ARG A 1 251 ? 1.802 -25.670 26.272 1.00 90.00 251 ARG A C 1
ATOM 1977 O O . ARG A 1 251 ? 1.633 -26.392 25.295 1.00 90.00 251 ARG A O 1
ATOM 1984 N N . ILE A 1 252 ? 2.145 -26.143 27.471 1.00 91.12 252 ILE A N 1
ATOM 1985 C CA . ILE A 1 252 ? 2.365 -27.576 27.735 1.00 91.12 252 ILE A CA 1
ATOM 1986 C C . ILE A 1 252 ? 1.072 -28.377 27.524 1.00 91.12 252 ILE A C 1
ATOM 1988 O O . ILE A 1 252 ? 1.100 -29.488 26.997 1.00 91.12 252 ILE A O 1
ATOM 1992 N N . GLU A 1 253 ? -0.070 -27.814 27.916 1.00 92.19 253 GLU A N 1
ATOM 1993 C CA . GLU A 1 253 ? -1.374 -28.460 27.762 1.00 92.19 253 GLU A CA 1
ATOM 1994 C C . GLU A 1 253 ? -1.784 -28.604 26.287 1.00 92.19 253 GLU A C 1
ATOM 1996 O O . GLU A 1 253 ? -2.238 -29.672 25.879 1.00 92.19 253 GLU A O 1
ATOM 2001 N N . VAL A 1 254 ? -1.534 -27.576 25.466 1.00 91.25 254 VAL A N 1
ATOM 2002 C CA . VAL A 1 254 ? -1.765 -27.623 24.011 1.00 91.25 254 VAL A CA 1
ATOM 2003 C C . VAL A 1 254 ? -0.863 -28.659 23.336 1.00 91.25 254 VAL A C 1
ATOM 2005 O O . VAL A 1 254 ? -1.361 -29.472 22.561 1.00 91.25 254 VAL A O 1
ATOM 2008 N N . ALA A 1 255 ? 0.428 -28.701 23.680 1.00 88.69 255 ALA A N 1
ATOM 2009 C CA . ALA A 1 255 ? 1.357 -29.692 23.128 1.00 88.69 255 ALA A CA 1
ATOM 2010 C C . ALA A 1 255 ? 0.917 -31.139 23.437 1.00 88.69 255 ALA A C 1
ATOM 2012 O O . ALA A 1 255 ? 0.907 -31.996 22.555 1.00 88.69 255 ALA A O 1
ATOM 2013 N N . ARG A 1 256 ? 0.450 -31.406 24.667 1.00 90.06 256 ARG A N 1
ATOM 2014 C CA . ARG A 1 256 ? -0.105 -32.722 25.040 1.00 90.06 256 ARG A CA 1
ATOM 2015 C C . ARG A 1 256 ? -1.400 -33.067 24.303 1.00 90.06 256 ARG A C 1
ATOM 2017 O O . ARG A 1 256 ? -1.679 -34.246 24.086 1.00 90.06 256 ARG A O 1
ATOM 2024 N N . ALA A 1 257 ? -2.216 -32.072 23.960 1.00 88.62 257 ALA A N 1
ATOM 2025 C CA . ALA A 1 257 ? -3.438 -32.292 23.193 1.00 88.62 257 ALA A CA 1
ATOM 2026 C C . ALA A 1 257 ? -3.136 -32.648 21.726 1.00 88.62 257 ALA A C 1
ATOM 2028 O O . ALA A 1 257 ? -3.869 -33.438 21.132 1.00 88.62 257 ALA A O 1
ATOM 2029 N N . GLU A 1 258 ? -2.051 -32.120 21.152 1.00 85.00 258 GLU A N 1
ATOM 2030 C CA . GLU A 1 258 ? -1.621 -32.459 19.791 1.00 85.00 258 GLU A CA 1
ATOM 2031 C C . GLU A 1 258 ? -1.047 -33.874 19.678 1.00 85.00 258 GLU A C 1
ATOM 2033 O O . GLU A 1 258 ? -1.367 -34.570 18.716 1.00 85.00 258 GLU A O 1
ATOM 2038 N N . GLU A 1 259 ? -0.305 -34.355 20.681 1.00 84.94 259 GLU A N 1
ATOM 2039 C CA . GLU A 1 259 ? 0.191 -35.743 20.706 1.00 84.94 259 GLU A CA 1
ATOM 2040 C C . GLU A 1 259 ? -0.931 -36.790 20.780 1.00 84.94 259 GLU A C 1
ATOM 2042 O O . GLU A 1 259 ? -0.764 -37.916 20.316 1.00 84.94 259 GLU A O 1
ATOM 2047 N N . LYS A 1 260 ? -2.095 -36.430 21.335 1.00 84.25 260 LYS A N 1
ATOM 2048 C CA . LYS A 1 260 ? -3.249 -37.336 21.452 1.00 84.25 260 LYS A CA 1
ATOM 2049 C C . LYS A 1 260 ? -4.132 -37.394 20.207 1.00 84.25 260 LYS A C 1
ATOM 2051 O O . LYS A 1 260 ? -5.112 -38.141 20.213 1.00 84.25 260 LYS A O 1
ATOM 2056 N N . LYS A 1 261 ? -3.834 -36.640 19.143 1.00 80.31 261 LYS A N 1
ATOM 2057 C CA . LYS A 1 261 ? -4.610 -36.749 17.902 1.00 80.31 261 LYS A CA 1
ATOM 2058 C C . LYS A 1 261 ? -4.288 -38.086 17.218 1.00 80.31 261 LYS A C 1
ATOM 2060 O O . LYS A 1 261 ? -3.120 -38.336 16.916 1.00 80.31 261 LYS A O 1
ATOM 2065 N N . PRO A 1 262 ? -5.289 -38.951 16.966 1.00 75.50 262 PRO A N 1
ATOM 2066 C CA . PRO A 1 262 ? -5.060 -40.211 16.275 1.00 75.50 262 PRO A CA 1
ATOM 2067 C C . PRO A 1 262 ? -4.478 -39.917 14.892 1.00 75.50 262 PRO A C 1
ATOM 2069 O O . PRO A 1 262 ? -5.073 -39.195 14.090 1.00 75.50 262 PRO A O 1
ATOM 2072 N N . ARG A 1 263 ? -3.284 -40.454 14.622 1.00 73.75 263 ARG A N 1
ATOM 2073 C CA . ARG A 1 263 ? -2.703 -40.442 13.281 1.00 73.75 263 ARG A CA 1
ATOM 2074 C C . ARG A 1 263 ? -3.537 -41.382 12.421 1.00 73.75 263 ARG A C 1
ATOM 2076 O O . ARG A 1 263 ? -3.397 -42.597 12.519 1.00 73.75 263 ARG A O 1
ATOM 2083 N N . PHE A 1 264 ? -4.425 -40.813 11.617 1.00 70.81 264 PHE A N 1
ATOM 2084 C CA . PHE A 1 264 ? -5.096 -41.552 10.559 1.00 70.81 264 PHE A CA 1
ATOM 2085 C C . PHE A 1 264 ? -4.028 -42.008 9.558 1.00 70.81 264 PHE A C 1
ATOM 2087 O O . PHE A 1 264 ? -3.413 -41.176 8.891 1.00 70.81 264 PHE A O 1
ATOM 2094 N N . MET A 1 265 ? -3.757 -43.317 9.519 1.00 60.31 265 MET A N 1
ATOM 2095 C CA . MET A 1 265 ? -3.017 -43.930 8.418 1.00 60.31 265 MET A CA 1
ATOM 2096 C C . MET A 1 265 ? -3.964 -43.981 7.219 1.00 60.31 265 MET A C 1
ATOM 2098 O O . MET A 1 265 ? -4.993 -44.653 7.290 1.00 60.31 265 MET A O 1
ATOM 2102 N N . TYR A 1 266 ? -3.634 -43.222 6.178 1.00 64.31 266 TYR A N 1
ATOM 2103 C CA . TYR A 1 266 ? -4.195 -43.379 4.838 1.00 64.31 266 TYR A CA 1
ATOM 2104 C C . TYR A 1 266 ? -3.277 -44.279 4.017 1.00 64.31 266 TYR A C 1
ATOM 2106 O O . TYR A 1 266 ? -2.043 -44.153 4.199 1.00 64.31 266 TYR A O 1
#